Protein AF-A0A847ENX3-F1 (afdb_monomer)

Radius of gyration: 18.05 Å; Cα contacts (8 Å, |Δi|>4): 329; chains: 1; bounding box: 46×33×51 Å

Foldseek 3Di:
DPPDDAFKEFEKAWEQEPVVRDIDIAFQVQFDDADDKDFLVRGDDDDPPNARFLQGIDGDPVLCVVLVQDFDPPAPPSSLSVPQLSLLSGGIYHYYHDHPYYHYDDDPPDCQPLVNVLVRLVRLLVNLLSLLLSLDRPVPSDDPSSNVSSLQSSLVSLLSSLQSLLVNPDVVSVVSNVVSLVSSCVSPVVSSCCSCPVDVSSVQSDQDDPVSSVSSNVVVVVCCVVVVSD

Nearest PDB structures (foldseek):
  7rdr-assembly1_A  TM=5.405E-01  e=1.420E+00  unidentified
  6xr2-assembly2_D  TM=4.611E-01  e=4.565E+00  synthetic construct
  6xr2-assembly2_F  TM=3.485E-01  e=3.692E+00  synthetic construct
  6xns-assembly1_B  TM=3.586E-01  e=8.185E+00  synthetic construct

pLDDT: mean 87.95, std 11.42, range [45.28, 98.0]

Solvent-accessible surface area (backbone atoms only — not comparable to full-atom values): 12981 Å² total; per-residue (Å²): 132,75,96,69,83,62,37,31,38,35,36,15,25,27,41,35,32,65,77,80,72,46,78,47,77,49,68,54,77,77,25,41,63,68,83,44,80,47,42,58,93,63,50,50,67,65,58,94,89,50,70,86,42,56,66,22,54,46,68,35,66,65,42,45,59,76,58,63,72,77,76,69,78,101,44,62,71,49,54,56,48,68,48,55,55,37,51,80,64,49,66,35,33,32,30,44,95,44,78,76,33,80,46,78,42,73,59,90,87,42,73,76,37,62,71,51,41,39,75,39,45,68,36,48,51,52,46,49,51,54,49,59,67,51,61,67,66,60,91,88,62,84,45,69,53,50,51,52,50,52,51,52,54,50,33,52,52,51,23,50,48,38,44,38,23,57,71,56,66,45,74,65,24,53,46,54,44,48,52,50,54,51,49,41,38,73,76,35,54,66,55,39,50,46,40,58,72,71,34,68,66,28,33,50,46,58,39,68,64,76,67,27,46,54,50,27,53,51,52,49,57,49,49,33,68,74,67,65,54,118

Secondary structure (DSSP, 8-state):
--SS--SEEEEEEEEEETTTTEEEEE--TTTS-BSSEE-GGG--PPPTT----TTTEEE-HHHHHHTT--PPTT-TTHHHHHHHTTGGG---EEEEEEEEEEEEE--TTSTTSHHHHHHTHHHHHHHHHHHHHTTSPPTT---HHHHHHHHHHHHHHHHHHHHHHHHH-SHHHHHHHHHHHHHHHHH-HHHHHHHHHH-HHHHHHT--HHHHHHHHHHHHHHHHHHH---

Mean predicted aligned error: 5.52 Å

Sequence (230 aa):
ASGSPVDLVVANYVYEHTISGTQKVIKYRGMLPQNRVFTWNEVGFSGPGQNILMHAATYRTQVLRDCGLELPEHTFYVDNIFVYQPLPSVQTLFYLPVNLYRYFIGREDQSVNEKVQISRLDQQMRVTRIMVEAHKLPEGAGNRRLAGYMEQYLGLIVTASSMFALLEGTEKGLRMRREMWEHIDAVDPILKARLGLRLPLVLGANLPGAVGRKVSVALYRTAQKLYRFN

Structure (mmCIF, N/CA/C/O backbone):
data_AF-A0A847ENX3-F1
#
_entry.id   AF-A0A847ENX3-F1
#
loop_
_atom_site.group_PDB
_atom_site.id
_atom_site.type_symbol
_atom_site.label_atom_id
_atom_site.label_alt_id
_atom_site.label_comp_id
_atom_site.label_asym_id
_atom_site.label_entity_id
_atom_site.label_seq_id
_atom_site.pdbx_PDB_ins_code
_atom_site.Cartn_x
_atom_site.Cartn_y
_atom_site.Cartn_z
_atom_site.occupancy
_atom_site.B_iso_or_equiv
_atom_site.auth_seq_id
_atom_site.auth_comp_id
_atom_site.auth_asym_id
_atom_site.auth_atom_id
_atom_site.pdbx_PDB_model_num
ATOM 1 N N . ALA A 1 1 ? -15.173 -11.014 28.327 1.00 46.25 1 ALA A N 1
ATOM 2 C CA . ALA A 1 1 ? -14.926 -10.714 26.900 1.00 46.25 1 ALA A CA 1
ATOM 3 C C . ALA A 1 1 ? -15.985 -9.717 26.437 1.00 46.25 1 ALA A C 1
ATOM 5 O O . ALA A 1 1 ? -17.132 -9.887 26.830 1.00 46.25 1 ALA A O 1
ATOM 6 N N . SER A 1 2 ? -15.630 -8.657 25.701 1.00 49.53 2 SER A N 1
ATOM 7 C CA . SER A 1 2 ? -16.631 -7.722 25.164 1.00 49.53 2 SER A CA 1
ATOM 8 C C . SER A 1 2 ? -17.535 -8.453 24.163 1.00 49.53 2 SER A C 1
ATOM 10 O O . SER A 1 2 ? -17.047 -9.222 23.340 1.00 49.53 2 SER A O 1
ATOM 12 N N . GLY A 1 3 ? -18.850 -8.229 24.238 1.00 59.16 3 GLY A N 1
ATOM 13 C CA . GLY A 1 3 ? -19.867 -8.947 23.450 1.00 59.16 3 GLY A CA 1
ATOM 14 C C . GLY A 1 3 ? -19.852 -8.683 21.938 1.00 59.16 3 GLY A C 1
ATOM 15 O O . GLY A 1 3 ? -20.705 -9.191 21.220 1.00 59.16 3 GLY A O 1
ATOM 16 N N . SER A 1 4 ? -18.903 -7.896 21.428 1.00 73.06 4 SER A N 1
ATOM 17 C CA . SER A 1 4 ? -18.688 -7.678 19.995 1.00 73.06 4 SER A CA 1
ATOM 18 C C . SER A 1 4 ? -17.205 -7.370 19.750 1.00 73.06 4 SER A C 1
ATOM 20 O O . SER A 1 4 ? -16.735 -6.296 20.136 1.00 73.06 4 SER A O 1
ATOM 22 N N . PRO A 1 5 ? -16.426 -8.317 19.203 1.00 86.38 5 PRO A N 1
ATOM 23 C CA . PRO A 1 5 ? -15.036 -8.061 18.836 1.00 86.38 5 PRO A CA 1
ATOM 24 C C . PRO A 1 5 ? -14.941 -7.033 17.689 1.00 86.38 5 PRO A C 1
ATOM 26 O O . PRO A 1 5 ? -15.878 -6.896 16.908 1.00 86.38 5 PRO A O 1
ATOM 29 N N . VAL A 1 6 ? -13.819 -6.304 17.604 1.00 95.38 6 VAL A N 1
ATOM 30 C CA . VAL A 1 6 ? -13.536 -5.272 16.576 1.00 95.38 6 VAL A CA 1
ATOM 31 C C . VAL A 1 6 ? -12.844 -5.894 15.364 1.00 95.38 6 VAL A C 1
ATOM 33 O O . VAL A 1 6 ? -12.022 -6.796 15.536 1.00 95.38 6 VAL A O 1
ATOM 36 N N . ASP A 1 7 ? -13.204 -5.489 14.142 1.00 97.19 7 ASP A N 1
ATOM 37 C CA . ASP A 1 7 ? -12.726 -6.137 12.906 1.00 97.19 7 ASP A CA 1
ATOM 38 C C . ASP A 1 7 ? -11.275 -5.772 12.586 1.00 97.19 7 ASP A C 1
ATOM 40 O O . ASP A 1 7 ? -10.481 -6.646 12.233 1.00 97.19 7 ASP A O 1
ATOM 44 N N . LEU A 1 8 ? -10.922 -4.498 12.771 1.00 97.69 8 LEU A N 1
ATOM 45 C CA . LEU A 1 8 ? -9.572 -3.978 12.582 1.00 97.69 8 LEU A CA 1
ATOM 46 C C . LEU A 1 8 ? -9.161 -3.082 13.755 1.00 97.69 8 LEU A C 1
ATOM 48 O O . LEU A 1 8 ? -9.747 -2.025 13.998 1.00 97.69 8 LEU A O 1
ATOM 52 N N . VAL A 1 9 ? -8.096 -3.471 14.449 1.00 97.88 9 VAL A N 1
ATOM 53 C CA . VAL A 1 9 ? -7.392 -2.594 15.384 1.00 97.88 9 VAL A CA 1
ATOM 54 C C . VAL A 1 9 ? -6.237 -1.924 14.649 1.00 97.88 9 VAL A C 1
ATOM 56 O O . VAL A 1 9 ? -5.408 -2.595 14.036 1.00 97.88 9 VAL A O 1
ATOM 59 N N . VAL A 1 10 ? -6.180 -0.597 14.727 1.00 97.62 10 VAL A N 1
ATOM 60 C CA . VAL A 1 10 ? -5.065 0.207 14.227 1.00 97.62 10 VAL A CA 1
ATOM 61 C C . VAL A 1 10 ? -4.238 0.692 15.413 1.00 97.62 10 VAL A C 1
ATOM 63 O O . VAL A 1 10 ? -4.792 1.225 16.374 1.00 97.62 10 VAL A O 1
ATOM 66 N N . ALA A 1 11 ? -2.918 0.552 15.349 1.00 97.50 11 ALA A N 1
ATOM 67 C CA . ALA A 1 11 ? -1.987 1.108 16.329 1.00 97.50 11 ALA A CA 1
ATOM 68 C C . ALA A 1 11 ? -0.931 1.998 15.660 1.00 97.50 11 ALA A C 1
ATOM 70 O O . ALA A 1 11 ? -0.728 1.947 14.447 1.00 97.50 11 ALA A O 1
ATOM 71 N N . ASN A 1 12 ? -0.241 2.832 16.442 1.00 96.81 12 ASN A N 1
ATOM 72 C CA . ASN A 1 12 ? 0.945 3.508 15.921 1.00 96.81 12 ASN A CA 1
ATOM 73 C C . ASN A 1 12 ? 2.066 2.483 15.729 1.00 96.81 12 ASN A C 1
ATOM 75 O O . ASN A 1 12 ? 2.202 1.527 16.497 1.00 96.81 12 ASN A O 1
ATOM 79 N N . TYR A 1 13 ? 2.953 2.771 14.789 1.00 95.56 13 TYR A N 1
ATOM 80 C CA . TYR A 1 13 ? 4.223 2.072 14.659 1.00 95.56 13 TYR A CA 1
ATOM 81 C C . TYR A 1 13 ? 5.352 3.079 14.483 1.00 95.56 13 TYR A C 1
ATOM 83 O O . TYR A 1 13 ? 5.124 4.267 14.227 1.00 95.56 13 TYR A O 1
ATOM 91 N N . VAL A 1 14 ? 6.582 2.613 14.671 1.00 94.81 14 VAL A N 1
ATOM 92 C CA . VAL A 1 14 ? 7.763 3.472 14.619 1.00 94.81 14 VAL A CA 1
ATOM 93 C C . VAL A 1 14 ? 8.767 2.913 13.641 1.00 94.81 14 VAL A C 1
ATOM 95 O O . VAL A 1 14 ? 9.187 1.768 13.775 1.00 94.81 14 VAL A O 1
ATOM 98 N N . TYR A 1 15 ? 9.143 3.744 12.676 1.00 91.94 15 TYR A N 1
ATOM 99 C CA . TYR A 1 15 ? 10.298 3.509 11.831 1.00 91.94 15 TYR A CA 1
ATOM 100 C C . TYR A 1 15 ? 11.567 3.724 12.646 1.00 91.94 15 TYR A C 1
ATOM 102 O O . TYR A 1 15 ? 11.785 4.811 13.186 1.00 91.94 15 TYR A O 1
ATOM 110 N N . GLU A 1 16 ? 12.389 2.688 12.704 1.00 92.44 16 GLU A N 1
ATOM 111 C CA . GLU A 1 16 ? 13.721 2.683 13.295 1.00 92.44 16 GLU A CA 1
ATOM 112 C C . GLU A 1 16 ? 14.732 2.729 12.147 1.00 92.44 16 GLU A C 1
ATOM 114 O O . GLU A 1 16 ? 14.963 1.718 11.481 1.00 92.44 16 GLU A O 1
ATOM 119 N N . HIS A 1 17 ? 15.300 3.903 11.866 1.00 87.88 17 HIS A N 1
ATOM 120 C CA . HIS A 1 17 ? 16.294 4.056 10.805 1.00 87.88 17 HIS A CA 1
ATOM 121 C C . HIS A 1 17 ? 17.667 3.640 11.332 1.00 87.88 17 HIS A C 1
ATOM 123 O O . HIS A 1 17 ? 18.327 4.407 12.033 1.00 87.88 17 HIS A O 1
ATOM 129 N N . THR A 1 18 ? 18.113 2.431 10.994 1.00 84.56 18 THR A N 1
ATOM 130 C CA . THR A 1 18 ? 19.310 1.831 11.604 1.00 84.56 18 THR A CA 1
ATOM 131 C C . THR A 1 18 ? 20.603 2.542 11.218 1.00 84.56 18 THR A C 1
ATOM 133 O O . THR A 1 18 ? 21.509 2.620 12.037 1.00 84.56 18 THR A O 1
ATOM 136 N N . ILE A 1 19 ? 20.684 3.092 10.001 1.00 81.38 19 ILE A N 1
ATOM 137 C CA . ILE A 1 19 ? 21.885 3.788 9.504 1.00 81.38 19 ILE A CA 1
ATOM 138 C C . ILE A 1 19 ? 22.049 5.159 10.172 1.00 81.38 19 ILE A C 1
ATOM 140 O O . ILE A 1 19 ? 23.147 5.527 10.573 1.00 81.38 19 ILE A O 1
ATOM 144 N N . SER A 1 20 ? 20.965 5.931 10.284 1.00 83.06 20 SER A N 1
ATOM 145 C CA . SER A 1 20 ? 21.002 7.286 10.850 1.00 83.06 20 SER A CA 1
ATOM 146 C C . SER A 1 20 ? 20.753 7.334 12.359 1.00 83.06 20 SER A C 1
ATOM 148 O O . SER A 1 20 ? 20.920 8.393 12.957 1.00 83.06 20 SER A O 1
ATOM 150 N N . GLY A 1 21 ? 20.300 6.235 12.973 1.00 86.06 21 GLY A N 1
ATOM 151 C CA . GLY A 1 21 ? 19.903 6.176 14.384 1.00 86.06 21 GLY A CA 1
ATOM 152 C C . GLY A 1 21 ? 18.630 6.968 14.714 1.00 86.06 21 GLY A C 1
ATOM 153 O O . GLY A 1 21 ? 18.334 7.208 15.882 1.00 86.06 21 GLY A O 1
ATOM 154 N N . THR A 1 22 ? 17.876 7.417 13.706 1.00 89.88 22 THR A N 1
ATOM 155 C CA . THR A 1 22 ? 16.695 8.273 13.893 1.00 89.88 22 THR A CA 1
ATOM 156 C C . THR A 1 22 ? 15.403 7.468 13.980 1.00 89.88 22 THR A C 1
ATOM 158 O O . THR A 1 22 ? 15.254 6.442 13.318 1.00 89.88 22 THR A O 1
ATOM 161 N N . GLN A 1 23 ? 14.416 7.992 14.709 1.00 93.50 23 GLN A N 1
ATOM 162 C CA . GLN A 1 23 ? 13.086 7.392 14.825 1.00 93.50 23 GLN A CA 1
ATOM 163 C C . GLN A 1 23 ? 12.005 8.275 14.212 1.00 93.50 23 GLN A C 1
ATOM 165 O O . GLN A 1 23 ? 12.000 9.492 14.406 1.00 93.50 23 GLN A O 1
ATOM 170 N N . LYS A 1 24 ? 11.032 7.655 13.538 1.00 91.94 24 LYS A N 1
ATOM 171 C CA . LYS A 1 24 ? 9.826 8.341 13.058 1.00 91.94 24 LYS A CA 1
ATOM 172 C C . LYS A 1 24 ? 8.571 7.584 13.472 1.00 91.94 24 LYS A C 1
ATOM 174 O O . LYS A 1 24 ? 8.320 6.471 13.021 1.00 91.94 24 LYS A O 1
ATOM 179 N N . VAL A 1 25 ? 7.757 8.214 14.318 1.00 94.00 25 VAL A N 1
ATOM 180 C CA . VAL A 1 25 ? 6.476 7.656 14.775 1.00 94.00 25 VAL A CA 1
ATOM 181 C C . VAL A 1 25 ? 5.381 7.970 13.763 1.00 94.00 25 VAL A C 1
ATOM 183 O O . VAL A 1 25 ? 5.114 9.141 13.486 1.00 94.00 25 VAL A O 1
ATOM 186 N N . ILE A 1 26 ? 4.703 6.938 13.269 1.00 93.75 26 ILE A N 1
ATOM 187 C CA . ILE A 1 26 ? 3.526 7.080 12.414 1.00 93.75 26 ILE A CA 1
ATOM 188 C C . ILE A 1 26 ? 2.279 7.005 13.286 1.00 93.75 26 ILE A C 1
ATOM 190 O O . ILE A 1 26 ? 2.052 6.032 14.003 1.00 93.75 26 ILE A O 1
ATOM 194 N N . LYS A 1 27 ? 1.497 8.086 13.259 1.00 94.25 27 LYS A N 1
ATOM 195 C CA . LYS A 1 27 ? 0.295 8.277 14.077 1.00 94.25 27 LYS A CA 1
ATOM 196 C C . LYS A 1 27 ? -0.900 8.514 13.167 1.00 94.25 27 LYS A C 1
ATOM 198 O O . LYS A 1 27 ? -0.754 9.168 12.138 1.00 94.25 27 LYS A O 1
ATOM 203 N N . TYR A 1 28 ? -2.082 8.097 13.611 1.00 94.50 28 TYR A N 1
ATOM 204 C CA . TYR A 1 28 ? -3.327 8.189 12.840 1.00 94.50 28 TYR A CA 1
ATOM 205 C C . TYR A 1 28 ? -4.372 9.126 13.460 1.00 94.50 28 TYR A C 1
ATOM 207 O O . TYR A 1 28 ? -5.508 9.168 13.006 1.00 94.50 28 TYR A O 1
ATOM 215 N N . ARG A 1 29 ? -3.997 9.926 14.470 1.00 91.44 29 ARG A N 1
ATOM 216 C CA . ARG A 1 29 ? -4.913 10.804 15.232 1.00 91.44 29 ARG A CA 1
ATOM 217 C C . ARG A 1 29 ? -5.711 11.808 14.391 1.00 91.44 29 ARG A C 1
ATOM 219 O O . ARG A 1 29 ? -6.782 12.209 14.821 1.00 91.44 29 ARG A O 1
ATOM 226 N N . GLY A 1 30 ? -5.187 12.231 13.238 1.00 87.50 30 GLY A N 1
ATOM 227 C CA . GLY A 1 30 ? -5.896 13.130 12.315 1.00 87.50 30 GLY A CA 1
ATOM 228 C C . GLY A 1 30 ? -6.920 12.422 11.421 1.00 87.50 30 GLY A C 1
ATOM 229 O O . GLY A 1 30 ? -7.832 13.062 10.914 1.00 87.50 30 GLY A O 1
ATOM 230 N N . MET A 1 31 ? -6.781 11.104 11.255 1.00 92.00 31 MET A N 1
ATOM 231 C CA . MET A 1 31 ? -7.607 10.282 10.370 1.00 92.00 31 MET A CA 1
ATOM 232 C C . MET A 1 31 ? -8.621 9.429 11.146 1.00 92.00 31 MET A C 1
ATOM 234 O O . MET A 1 31 ? -9.719 9.198 10.650 1.00 92.00 31 MET A O 1
ATOM 238 N N . LEU A 1 32 ? -8.276 8.949 12.346 1.00 95.19 32 LEU A N 1
ATOM 239 C CA . LEU A 1 32 ? -9.044 7.935 13.076 1.00 95.19 32 LEU A CA 1
ATOM 240 C C . LEU A 1 32 ? -9.510 8.434 14.458 1.00 95.19 32 LEU A C 1
ATOM 242 O O . LEU A 1 32 ? -8.679 8.923 15.236 1.00 95.19 32 LEU A O 1
ATOM 246 N N . PRO A 1 33 ? -10.801 8.256 14.815 1.00 96.19 33 PRO A N 1
ATOM 247 C CA . PRO A 1 33 ? -11.285 8.431 16.185 1.00 96.19 33 PRO A CA 1
ATOM 248 C C . PRO A 1 33 ? -10.515 7.559 17.186 1.00 96.19 33 PRO A C 1
ATOM 250 O O . PRO A 1 33 ? -10.217 6.403 16.910 1.00 96.19 33 PRO A O 1
ATOM 253 N N . GLN A 1 34 ? -10.188 8.100 18.359 1.00 95.75 34 GLN A N 1
ATOM 254 C CA . GLN A 1 34 ? -9.312 7.443 19.340 1.00 95.75 34 GLN A CA 1
ATOM 255 C C . GLN A 1 34 ? -10.102 6.742 20.450 1.00 95.75 34 GLN A C 1
ATOM 257 O O . GLN A 1 34 ? -11.111 7.269 20.912 1.00 95.75 34 GLN A O 1
ATOM 262 N N . ASN A 1 35 ? -9.579 5.609 20.935 1.00 94.19 35 ASN A N 1
ATOM 263 C CA . ASN A 1 35 ? -10.034 4.917 22.153 1.00 94.19 35 ASN A CA 1
ATOM 264 C C . ASN A 1 35 ? -11.528 4.541 22.173 1.00 94.19 35 ASN A C 1
ATOM 266 O O . ASN A 1 35 ? -12.134 4.439 23.238 1.00 94.19 35 ASN A O 1
ATOM 270 N N . ARG A 1 36 ? -12.125 4.328 21.000 1.00 95.62 36 ARG A N 1
ATOM 271 C CA . ARG A 1 36 ? -13.491 3.824 20.850 1.00 95.62 36 ARG A CA 1
ATOM 272 C C . ARG A 1 36 ? -13.639 3.060 19.546 1.00 95.62 36 ARG A C 1
ATOM 274 O O . ARG A 1 36 ? -12.826 3.217 18.637 1.00 95.62 36 ARG A O 1
ATOM 281 N N . VAL A 1 37 ? -14.702 2.271 19.461 1.00 97.12 37 VAL A N 1
ATOM 282 C CA . VAL A 1 37 ? -15.124 1.649 18.206 1.00 97.12 37 VAL A CA 1
ATOM 283 C C . VAL A 1 37 ? -15.742 2.719 17.298 1.00 97.12 37 VAL A C 1
ATOM 285 O O . VAL A 1 37 ? -16.440 3.622 17.772 1.00 97.12 37 VAL A O 1
ATOM 288 N N . PHE A 1 38 ? -15.451 2.640 16.004 1.00 96.00 38 PHE A N 1
ATOM 289 C CA . PHE A 1 38 ? -16.003 3.503 14.961 1.00 96.00 38 PHE A CA 1
ATOM 290 C C . PHE A 1 38 ? -16.129 2.734 13.641 1.00 96.00 38 PHE A C 1
ATOM 292 O O . PHE A 1 38 ? -15.668 1.598 13.522 1.00 96.00 38 PHE A O 1
ATOM 299 N N . THR A 1 39 ? -16.750 3.355 12.642 1.00 95.19 39 THR A N 1
ATOM 300 C CA . THR A 1 39 ? -16.883 2.785 11.289 1.00 95.19 39 THR A CA 1
ATOM 301 C C . THR A 1 39 ? -16.173 3.652 10.249 1.00 95.19 39 THR A C 1
ATOM 303 O O . THR A 1 39 ? -15.786 4.792 10.519 1.00 95.19 39 THR A O 1
ATOM 306 N N . TRP A 1 40 ? -16.059 3.162 9.014 1.00 93.38 40 TRP A N 1
ATOM 307 C CA . TRP A 1 40 ? -15.513 3.935 7.891 1.00 93.38 40 TRP A CA 1
ATOM 308 C C . TRP A 1 40 ? -16.193 5.298 7.671 1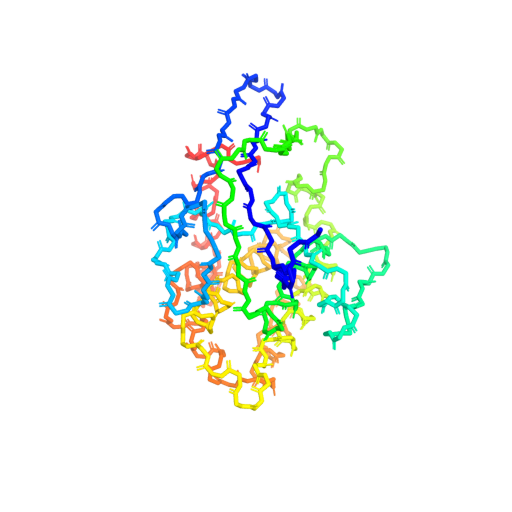.00 93.38 40 TRP A C 1
ATOM 310 O O . TRP A 1 40 ? -15.551 6.220 7.174 1.00 93.38 40 TRP A O 1
ATOM 320 N N . ASN A 1 41 ? -17.450 5.476 8.104 1.00 93.19 41 ASN A N 1
ATOM 321 C CA . ASN A 1 41 ? -18.172 6.756 8.035 1.00 93.19 41 ASN A CA 1
ATOM 322 C C . ASN A 1 41 ? -17.544 7.874 8.873 1.00 93.19 41 ASN A C 1
ATOM 324 O O . ASN A 1 41 ? -17.858 9.042 8.660 1.00 93.19 41 ASN A O 1
ATOM 328 N N . GLU A 1 42 ? -16.673 7.530 9.815 1.00 94.44 42 GLU A N 1
ATOM 329 C CA . GLU A 1 42 ? -16.037 8.471 10.736 1.00 94.44 42 GLU A CA 1
ATOM 330 C C . GLU A 1 42 ? -14.558 8.699 10.400 1.00 94.44 42 GLU A C 1
ATOM 332 O O . GLU A 1 42 ? -13.927 9.576 10.985 1.00 94.44 42 GLU A O 1
ATOM 337 N N . VAL A 1 43 ? -14.014 7.967 9.421 1.00 91.94 43 VAL A N 1
ATOM 338 C CA . VAL A 1 43 ? -12.618 8.094 8.978 1.00 91.94 43 VAL A CA 1
ATOM 339 C C . VAL A 1 43 ? -12.418 9.427 8.260 1.00 91.94 43 VAL A C 1
ATOM 341 O O . VAL A 1 43 ? -13.093 9.719 7.275 1.00 91.94 43 VAL A O 1
ATOM 344 N N . GLY A 1 44 ? -11.533 10.266 8.785 1.00 87.50 44 GLY A N 1
ATOM 345 C CA . GLY A 1 44 ? -11.186 11.564 8.216 1.00 87.50 44 GLY A CA 1
ATOM 346 C C . GLY A 1 44 ? -10.228 11.463 7.029 1.00 87.50 44 GLY A C 1
ATOM 347 O O . GLY A 1 44 ? -9.948 10.389 6.503 1.00 87.50 44 GLY A O 1
ATOM 348 N N . PHE A 1 45 ? -9.693 12.609 6.618 1.00 77.50 45 PHE A N 1
ATOM 349 C CA . PHE A 1 45 ? -8.674 12.662 5.575 1.00 77.50 45 PHE A CA 1
ATOM 350 C C . PHE A 1 45 ? -7.316 12.195 6.113 1.00 77.50 45 PHE A C 1
ATOM 352 O O . PHE A 1 45 ? -6.864 12.645 7.166 1.00 77.50 45 PHE A O 1
ATOM 359 N N . SER A 1 46 ? -6.643 11.320 5.368 1.00 70.88 46 SER A N 1
ATOM 360 C CA . SER A 1 46 ? -5.257 10.940 5.630 1.00 70.88 46 SER A CA 1
ATOM 361 C C . SER A 1 46 ? -4.305 12.040 5.162 1.00 70.88 46 SER A C 1
ATOM 363 O O . SER A 1 46 ? -4.338 12.442 3.996 1.00 70.88 46 SER A O 1
ATOM 365 N N . GLY A 1 47 ? -3.410 12.495 6.039 1.00 66.81 47 GLY A N 1
ATOM 366 C CA . GLY A 1 47 ? -2.251 13.276 5.619 1.00 66.81 47 GLY A CA 1
ATOM 367 C C . GLY A 1 47 ? -1.252 12.423 4.818 1.00 66.81 47 GLY A C 1
ATOM 368 O O . GLY A 1 47 ? -1.305 11.187 4.864 1.00 66.81 47 GLY A O 1
ATOM 369 N N . PRO A 1 48 ? -0.300 13.051 4.104 1.00 64.56 48 PRO A N 1
ATOM 370 C CA . PRO A 1 48 ? 0.751 12.331 3.392 1.00 64.56 48 PRO A CA 1
ATOM 371 C C . PRO A 1 48 ? 1.489 11.338 4.305 1.00 64.56 48 PRO A C 1
ATOM 373 O O . PRO A 1 48 ? 1.993 11.706 5.367 1.00 64.56 48 PRO A O 1
ATOM 376 N N . GLY A 1 49 ? 1.556 10.070 3.891 1.00 67.69 49 GLY A N 1
ATOM 377 C CA . GLY A 1 49 ? 2.244 9.008 4.635 1.00 67.69 49 GLY A CA 1
ATOM 378 C C . GLY A 1 49 ? 1.458 8.388 5.800 1.00 67.69 49 GLY A C 1
ATOM 379 O O . GLY A 1 49 ? 2.036 7.607 6.551 1.00 67.69 49 GLY A O 1
ATOM 380 N N . GLN A 1 50 ? 0.164 8.694 5.959 1.00 75.88 50 GLN A N 1
ATOM 381 C CA . GLN A 1 50 ? -0.709 8.097 6.984 1.00 75.88 50 GLN A CA 1
ATOM 382 C C . GLN A 1 50 ? -1.572 6.945 6.445 1.00 75.88 50 GLN A C 1
ATOM 384 O O . GLN A 1 50 ? -2.743 6.823 6.798 1.00 75.88 50 GLN A O 1
ATOM 389 N N . ASN A 1 51 ? -0.999 6.075 5.613 1.00 84.50 51 ASN A N 1
ATOM 390 C CA . ASN A 1 51 ? -1.678 4.844 5.208 1.00 84.50 51 ASN A CA 1
ATOM 391 C C . ASN A 1 51 ? -1.593 3.815 6.338 1.00 84.50 51 ASN A C 1
ATOM 393 O O . ASN A 1 51 ? -0.558 3.682 6.999 1.00 84.50 51 ASN A O 1
ATOM 397 N N . ILE A 1 52 ? -2.681 3.091 6.576 1.00 91.38 52 ILE A N 1
ATOM 398 C CA . ILE A 1 52 ? -2.672 1.868 7.376 1.00 91.38 52 ILE A CA 1
ATOM 399 C C . ILE A 1 52 ? -1.785 0.879 6.618 1.00 91.38 52 ILE A C 1
ATOM 401 O O . ILE A 1 52 ? -2.102 0.522 5.489 1.00 91.38 52 ILE A O 1
ATOM 405 N N . LEU A 1 53 ? -0.654 0.506 7.215 1.00 92.94 53 LEU A N 1
ATOM 406 C CA . LEU A 1 53 ? 0.255 -0.530 6.716 1.00 92.94 53 LEU A CA 1
ATOM 407 C C . LEU A 1 53 ? 0.182 -1.749 7.637 1.00 92.94 53 LEU A C 1
ATOM 409 O O . LEU A 1 53 ? -0.394 -1.665 8.725 1.00 92.94 53 LEU A O 1
ATOM 413 N N . MET A 1 54 ? 0.829 -2.855 7.257 1.00 94.56 54 MET A N 1
ATOM 414 C CA . MET A 1 54 ? 0.795 -4.088 8.054 1.00 94.56 54 MET A CA 1
ATOM 415 C C . MET A 1 54 ? 1.266 -3.856 9.498 1.00 94.56 54 MET A C 1
ATOM 417 O O . MET A 1 54 ? 0.732 -4.437 10.430 1.00 94.56 54 MET A O 1
ATOM 421 N N . HIS A 1 55 ? 2.223 -2.943 9.693 1.00 94.00 55 HIS A N 1
ATOM 422 C CA . HIS A 1 55 ? 2.786 -2.605 11.003 1.00 94.00 55 HIS A CA 1
ATOM 423 C C . HIS A 1 55 ? 1.786 -1.910 11.935 1.00 94.00 55 HIS A C 1
ATOM 425 O O . HIS A 1 55 ? 2.003 -1.858 13.143 1.00 94.00 55 HIS A O 1
ATOM 431 N N . ALA A 1 56 ? 0.720 -1.341 11.371 1.00 96.06 56 ALA A N 1
ATOM 432 C CA . ALA A 1 56 ? -0.343 -0.676 12.105 1.00 96.06 56 ALA A CA 1
ATOM 433 C C . ALA A 1 56 ? -1.591 -1.552 12.253 1.00 96.06 56 ALA A C 1
ATOM 435 O O . ALA A 1 56 ? -2.395 -1.279 13.137 1.00 96.06 56 ALA A O 1
ATOM 436 N N . ALA A 1 57 ? -1.780 -2.553 11.388 1.00 97.25 57 ALA A N 1
ATOM 437 C CA . ALA A 1 57 ? -3.032 -3.283 11.239 1.00 97.25 57 ALA A CA 1
ATOM 438 C C . ALA A 1 57 ? -3.027 -4.609 12.007 1.00 97.25 57 ALA A C 1
ATOM 440 O O . ALA A 1 57 ? -2.179 -5.470 11.794 1.00 97.25 57 ALA A O 1
ATOM 441 N N . THR A 1 58 ? -4.024 -4.804 12.864 1.00 97.62 58 THR A N 1
ATOM 442 C CA . THR A 1 58 ? -4.320 -6.094 13.496 1.00 97.62 58 THR A CA 1
ATOM 443 C C . THR A 1 58 ? -5.764 -6.470 13.199 1.00 97.62 58 THR A C 1
ATOM 445 O O . THR A 1 58 ? -6.695 -5.848 13.709 1.00 97.62 58 THR A O 1
ATOM 448 N N . TYR A 1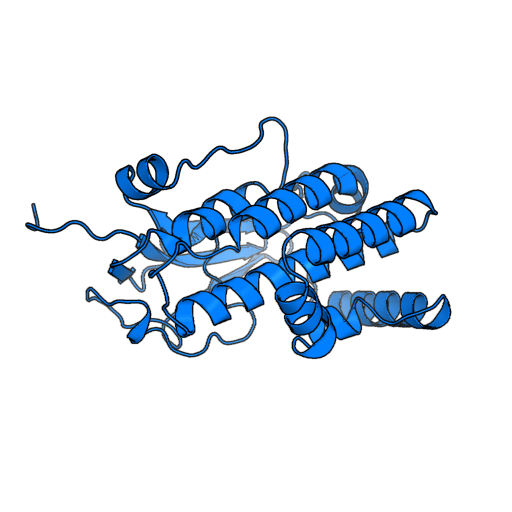 59 ? -5.947 -7.486 12.361 1.00 98.00 59 TYR A N 1
ATOM 449 C CA . TYR A 1 59 ? -7.265 -7.974 11.966 1.00 98.00 59 TYR A CA 1
ATOM 450 C C . TYR A 1 59 ? -7.791 -9.034 12.928 1.00 98.00 59 TYR A C 1
ATOM 452 O O . TYR A 1 59 ? -7.046 -9.903 13.390 1.00 98.00 59 TYR A O 1
ATOM 460 N N . ARG A 1 60 ? -9.107 -9.034 13.153 1.00 97.31 60 ARG A N 1
ATOM 461 C CA . ARG A 1 60 ? -9.790 -10.221 13.668 1.00 97.31 60 ARG A CA 1
ATOM 462 C C . ARG A 1 60 ? -9.638 -11.342 12.638 1.00 97.31 60 ARG A C 1
ATOM 464 O O . ARG A 1 60 ? -9.998 -11.172 11.479 1.00 97.31 60 ARG A O 1
ATOM 471 N N . THR A 1 61 ? -9.196 -12.519 13.075 1.00 96.56 61 THR A N 1
ATOM 472 C CA . THR A 1 61 ? -8.973 -13.683 12.199 1.00 96.56 61 THR A CA 1
ATOM 473 C C . THR A 1 61 ? -10.171 -14.024 11.313 1.00 96.56 61 THR A C 1
ATOM 475 O O . THR A 1 61 ? -9.979 -14.381 10.157 1.00 96.56 61 THR A O 1
ATOM 478 N N . GLN A 1 62 ? -11.399 -13.895 11.828 1.00 95.62 62 GLN A N 1
ATOM 479 C CA . GLN A 1 62 ? -12.600 -14.214 11.054 1.00 95.62 62 GLN A CA 1
ATOM 480 C C . GLN A 1 62 ? -12.757 -13.316 9.818 1.00 95.62 62 GLN A C 1
ATOM 482 O O . GLN A 1 62 ? -13.108 -13.823 8.765 1.00 95.62 62 GLN A O 1
ATOM 487 N N . VAL A 1 63 ? -12.373 -12.036 9.900 1.00 95.69 63 VAL A N 1
ATOM 488 C CA . VAL A 1 63 ? -12.402 -11.103 8.757 1.00 95.69 63 VAL A CA 1
ATOM 489 C C . VAL A 1 63 ? -11.507 -11.606 7.625 1.00 95.69 63 VAL A C 1
ATOM 491 O O . VAL A 1 63 ? -11.899 -11.558 6.467 1.00 95.69 63 VAL A O 1
ATOM 494 N N . LEU A 1 64 ? -10.322 -12.126 7.966 1.00 96.56 64 LEU A N 1
ATOM 495 C CA . LEU A 1 64 ? -9.368 -12.656 6.987 1.00 96.56 64 LEU A CA 1
ATOM 496 C C . LEU A 1 64 ? -9.865 -13.948 6.326 1.00 96.56 64 LEU A C 1
ATOM 498 O O . LEU A 1 64 ? -9.589 -14.186 5.154 1.00 96.56 64 LEU A O 1
ATOM 502 N N . ARG A 1 65 ? -10.585 -14.786 7.082 1.00 95.75 65 ARG A N 1
ATOM 503 C CA . ARG A 1 65 ? -11.186 -16.025 6.567 1.00 95.75 6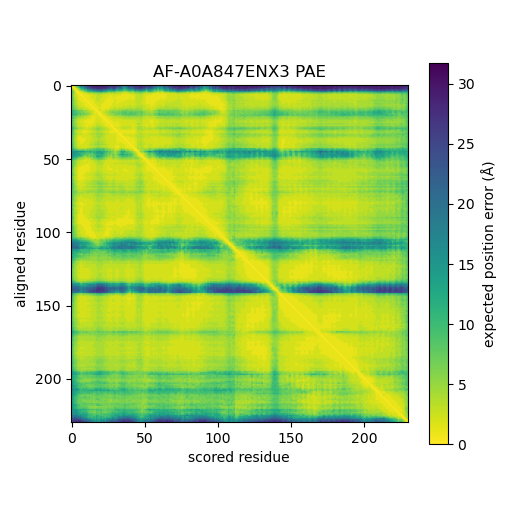5 ARG A CA 1
ATOM 504 C C . ARG A 1 65 ? -12.371 -15.727 5.656 1.00 95.75 65 ARG A C 1
ATOM 506 O O . ARG A 1 65 ? -12.441 -16.276 4.564 1.00 95.75 65 ARG A O 1
ATOM 513 N N . ASP A 1 66 ? -13.261 -14.841 6.091 1.00 92.19 66 ASP A N 1
ATOM 514 C CA . ASP A 1 66 ? -14.489 -14.504 5.368 1.00 92.19 66 ASP A CA 1
ATOM 515 C C . ASP A 1 66 ? -14.197 -13.784 4.048 1.00 92.19 66 ASP A C 1
ATOM 517 O O . ASP A 1 66 ? -14.895 -14.006 3.062 1.00 92.19 66 ASP A O 1
ATOM 521 N N . CYS A 1 67 ? -13.142 -12.959 3.997 1.00 91.75 67 CYS A N 1
ATOM 522 C CA . CYS A 1 67 ? -12.734 -12.284 2.764 1.00 91.75 67 CYS A CA 1
ATOM 523 C C . CYS A 1 67 ? -11.893 -13.158 1.816 1.00 91.75 67 CYS A C 1
ATOM 525 O O . CYS A 1 67 ? -11.476 -12.672 0.761 1.00 91.75 67 CYS A O 1
ATOM 527 N N . GLY A 1 68 ? -11.616 -14.416 2.190 1.00 93.75 68 GLY A N 1
ATOM 528 C CA . GLY A 1 68 ? -10.827 -15.347 1.384 1.00 93.75 68 GLY A CA 1
ATOM 529 C C . GLY A 1 68 ? -9.401 -14.860 1.127 1.00 93.75 68 GLY A C 1
ATOM 530 O O . GLY A 1 68 ? -8.923 -14.935 -0.004 1.00 93.75 68 GLY A O 1
ATOM 531 N N . LEU A 1 69 ? -8.734 -14.288 2.138 1.00 95.81 69 LEU A N 1
ATOM 532 C CA . LEU A 1 69 ? -7.364 -13.805 1.972 1.00 95.81 69 LEU A CA 1
ATOM 533 C C . LEU A 1 69 ? -6.414 -14.969 1.661 1.00 95.81 69 LEU A C 1
ATOM 535 O O . LEU A 1 69 ? -6.149 -15.809 2.521 1.00 95.81 69 LEU A O 1
ATOM 539 N N . GLU A 1 70 ? -5.816 -14.936 0.474 1.00 94.50 70 GLU A N 1
ATOM 540 C CA . GLU A 1 70 ? -4.752 -15.844 0.057 1.00 94.50 70 GLU A CA 1
ATOM 541 C C . GLU A 1 70 ? -3.521 -15.035 -0.351 1.00 94.50 70 GLU A C 1
ATOM 543 O O . GLU A 1 70 ? -3.572 -14.177 -1.235 1.00 94.50 70 GLU A O 1
ATOM 548 N N . LEU A 1 71 ? -2.395 -15.288 0.318 1.00 96.56 71 LEU A N 1
ATOM 549 C CA . LEU A 1 71 ? -1.141 -14.608 0.016 1.00 96.56 71 LEU A CA 1
ATOM 550 C C . LEU A 1 71 ? -0.300 -15.477 -0.921 1.00 96.56 71 LEU A C 1
ATOM 552 O O . LEU A 1 71 ? -0.057 -16.643 -0.607 1.00 96.56 71 LEU A O 1
ATOM 556 N N . PRO A 1 72 ? 0.190 -14.932 -2.047 1.00 96.31 72 PRO A N 1
ATOM 557 C CA . PRO A 1 72 ? 1.043 -15.696 -2.936 1.00 96.31 72 PRO A CA 1
ATOM 558 C C . PRO A 1 72 ? 2.373 -16.021 -2.251 1.00 96.31 72 PRO A C 1
ATOM 560 O O . PRO A 1 72 ? 3.084 -15.135 -1.773 1.00 96.31 72 PRO A O 1
ATOM 563 N N . GLU A 1 73 ? 2.742 -17.298 -2.254 1.00 94.62 73 GLU A N 1
ATOM 564 C CA . GLU A 1 73 ? 4.027 -17.748 -1.724 1.00 94.62 73 GLU A CA 1
ATOM 565 C C . GLU A 1 73 ? 5.204 -17.204 -2.549 1.00 94.62 73 GLU A C 1
ATOM 567 O O . GLU A 1 73 ? 5.059 -16.810 -3.715 1.00 94.62 73 GLU A O 1
ATOM 572 N N . HIS A 1 74 ? 6.385 -17.159 -1.922 1.00 92.69 74 HIS A N 1
ATOM 573 C CA . HIS A 1 74 ? 7.648 -16.719 -2.535 1.00 92.69 74 HIS A CA 1
ATOM 574 C C . HIS A 1 74 ? 7.576 -15.353 -3.246 1.00 92.69 74 HIS A C 1
ATOM 576 O O . HIS A 1 74 ? 8.322 -15.082 -4.189 1.00 92.69 74 HIS A O 1
ATOM 582 N N . THR A 1 75 ? 6.675 -14.485 -2.783 1.00 93.00 75 THR A N 1
ATOM 583 C CA . THR A 1 75 ? 6.377 -13.185 -3.383 1.00 93.00 75 THR A CA 1
ATOM 584 C C . THR A 1 75 ? 6.603 -12.090 -2.342 1.00 93.00 75 THR A C 1
ATOM 586 O O . THR A 1 75 ? 6.100 -12.160 -1.223 1.00 93.00 75 THR A O 1
ATOM 589 N N . PHE A 1 76 ? 7.392 -11.079 -2.692 1.00 89.56 76 PHE A N 1
ATOM 590 C CA . PHE A 1 76 ? 7.587 -9.885 -1.877 1.00 89.56 76 PHE A CA 1
ATOM 591 C C . PHE A 1 76 ? 6.376 -8.952 -2.000 1.00 89.56 76 PHE A C 1
ATOM 593 O O . PHE A 1 76 ? 5.588 -9.061 -2.934 1.00 89.56 76 PHE A O 1
ATOM 600 N N . TYR A 1 77 ? 6.242 -8.017 -1.057 1.00 91.69 77 TYR A N 1
ATOM 601 C CA . TYR A 1 77 ? 5.186 -6.991 -1.034 1.00 91.69 77 TYR A CA 1
ATOM 602 C C . TYR A 1 77 ? 3.763 -7.507 -0.749 1.00 91.69 77 TYR A C 1
ATOM 604 O O . TYR A 1 77 ? 2.791 -6.757 -0.871 1.00 91.69 77 TYR A O 1
ATOM 612 N N . VAL A 1 78 ? 3.629 -8.775 -0.339 1.00 95.62 78 VAL A N 1
ATOM 613 C CA . VAL A 1 78 ? 2.348 -9.405 0.043 1.00 95.62 78 VAL A CA 1
ATOM 614 C C . VAL A 1 78 ? 1.703 -8.776 1.277 1.00 95.62 78 VAL A C 1
ATOM 616 O O . VAL A 1 78 ? 0.509 -8.947 1.505 1.00 95.62 78 VAL A O 1
ATOM 619 N N . ASP A 1 79 ? 2.459 -7.986 2.037 1.00 94.94 79 ASP A N 1
ATOM 620 C CA . ASP A 1 79 ? 1.941 -7.137 3.104 1.00 94.94 79 ASP A CA 1
ATOM 621 C C . ASP A 1 79 ? 0.894 -6.137 2.597 1.00 94.94 79 ASP A C 1
ATOM 623 O O . ASP A 1 79 ? -0.084 -5.871 3.295 1.00 94.94 79 ASP A O 1
ATOM 627 N N . ASN A 1 80 ? 1.031 -5.647 1.361 1.00 96.00 80 ASN A N 1
ATOM 628 C CA . ASN A 1 80 ? 0.017 -4.783 0.760 1.00 96.00 80 ASN A CA 1
ATOM 629 C C . ASN A 1 80 ? -1.290 -5.534 0.497 1.00 96.00 80 ASN A C 1
ATOM 631 O O . ASN A 1 80 ? -2.354 -4.975 0.739 1.00 96.00 80 ASN A O 1
ATOM 635 N N . ILE A 1 81 ? -1.231 -6.803 0.074 1.00 96.81 81 ILE A N 1
ATOM 636 C CA . ILE A 1 81 ? -2.429 -7.642 -0.107 1.00 96.81 81 ILE A CA 1
ATOM 637 C C . ILE A 1 81 ? -3.086 -7.892 1.251 1.00 96.81 81 ILE A C 1
ATOM 639 O O . ILE A 1 81 ? -4.284 -7.653 1.401 1.00 96.81 81 ILE A O 1
ATOM 643 N N . PHE A 1 82 ? -2.286 -8.286 2.251 1.00 97.31 82 PHE A N 1
ATOM 644 C CA . PHE A 1 82 ? -2.745 -8.522 3.623 1.00 97.31 82 PHE A CA 1
ATOM 645 C C . PHE A 1 82 ? -3.504 -7.324 4.196 1.00 97.31 82 PHE A C 1
ATOM 647 O O . PHE A 1 82 ? -4.513 -7.496 4.875 1.00 97.31 82 PHE A O 1
ATOM 654 N N . VAL A 1 83 ? -3.036 -6.103 3.929 1.00 96.19 83 VAL A N 1
ATOM 655 C CA . VAL A 1 83 ? -3.741 -4.908 4.390 1.00 96.19 83 VAL A CA 1
ATOM 656 C C . VAL A 1 83 ? -4.937 -4.580 3.510 1.00 96.19 83 VAL A C 1
ATOM 658 O O . VAL A 1 83 ? -5.977 -4.236 4.056 1.00 96.19 83 VAL A O 1
ATOM 661 N N . TYR A 1 84 ? -4.802 -4.642 2.187 1.00 95.25 84 TYR A N 1
ATOM 662 C CA . TYR A 1 84 ? -5.763 -4.068 1.246 1.00 95.25 84 TYR A CA 1
ATOM 663 C C . TYR A 1 84 ? -7.012 -4.924 1.038 1.00 95.25 84 TYR A C 1
ATOM 665 O O . TYR A 1 84 ? -8.127 -4.408 1.119 1.00 95.25 84 TYR A O 1
ATOM 673 N N . GLN A 1 85 ? -6.834 -6.223 0.782 1.00 94.88 85 GLN A N 1
ATOM 674 C CA . GLN A 1 85 ? -7.928 -7.126 0.418 1.00 94.88 85 GLN A CA 1
ATOM 675 C C . GLN A 1 85 ? -8.998 -7.257 1.519 1.00 94.88 85 GLN A C 1
ATOM 677 O O . GLN A 1 85 ? -10.176 -7.292 1.172 1.00 94.88 85 GLN A O 1
ATOM 682 N N . PRO A 1 86 ? -8.670 -7.284 2.828 1.00 95.00 86 PRO A N 1
ATOM 683 C CA . PRO A 1 86 ? -9.695 -7.411 3.865 1.00 95.00 86 PRO A CA 1
ATOM 684 C C . PRO A 1 86 ? -10.530 -6.148 4.118 1.00 95.00 86 PRO A C 1
ATOM 686 O O . PRO A 1 86 ? -11.579 -6.253 4.752 1.00 95.00 86 PRO A O 1
ATOM 689 N N . LEU A 1 87 ? -10.108 -4.960 3.659 1.00 93.69 87 LEU A N 1
ATOM 690 C CA . LEU A 1 87 ? -10.760 -3.686 4.015 1.00 93.69 87 LEU A CA 1
ATOM 691 C C . LEU A 1 87 ? -12.271 -3.633 3.714 1.00 93.69 87 LEU A C 1
ATOM 693 O O . LEU A 1 87 ? -13.000 -3.128 4.570 1.00 93.69 87 LEU A O 1
ATOM 697 N N . PRO A 1 88 ? -12.783 -4.172 2.586 1.00 91.94 88 PRO A N 1
ATOM 698 C CA . PRO A 1 88 ? -14.223 -4.243 2.318 1.00 91.94 88 PRO A CA 1
ATOM 699 C C . PRO A 1 88 ? -15.020 -5.070 3.332 1.00 91.94 88 PRO A C 1
ATOM 701 O O . PRO A 1 88 ? -16.217 -4.852 3.483 1.00 91.94 88 PRO A O 1
ATOM 704 N N . SER A 1 89 ? -14.366 -5.995 4.041 1.00 92.25 89 SER A N 1
ATOM 705 C CA . SER A 1 89 ? -14.986 -6.834 5.077 1.00 92.25 89 SER A CA 1
ATOM 706 C C . SER A 1 89 ? -14.897 -6.220 6.483 1.00 92.25 89 SER A C 1
ATOM 708 O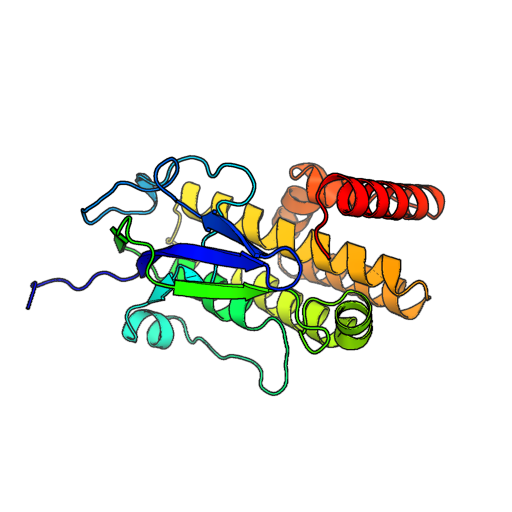 O . SER A 1 89 ? -15.465 -6.758 7.430 1.00 92.25 89 SER A O 1
ATOM 710 N N . VAL A 1 90 ? -14.201 -5.089 6.644 1.00 93.62 90 VAL A N 1
ATOM 711 C CA . VAL A 1 90 ? -14.070 -4.381 7.926 1.00 93.62 90 VAL A CA 1
ATOM 712 C C . VAL A 1 90 ? -15.272 -3.467 8.136 1.00 93.62 90 VAL A C 1
ATOM 714 O O . VAL A 1 90 ? -15.405 -2.445 7.461 1.00 93.62 90 VAL A O 1
ATOM 717 N N . GLN A 1 91 ? -16.106 -3.776 9.126 1.00 93.12 91 GLN A N 1
ATOM 718 C CA . GLN A 1 91 ? -17.247 -2.936 9.501 1.00 93.12 91 GLN A CA 1
ATOM 719 C C . GLN A 1 91 ? -16.912 -2.032 10.692 1.00 93.12 91 GLN A C 1
ATOM 721 O O . GLN A 1 91 ? -17.346 -0.879 10.750 1.00 93.12 91 GLN A O 1
ATOM 726 N N . THR A 1 92 ? -16.100 -2.540 11.618 1.00 96.12 92 THR A N 1
ATOM 727 C CA . THR A 1 92 ? -15.723 -1.872 12.864 1.00 96.12 92 THR A CA 1
ATOM 728 C C . THR A 1 92 ? -14.214 -1.707 12.993 1.00 96.12 92 THR A C 1
ATOM 730 O O . THR A 1 92 ? -13.429 -2.633 12.789 1.00 96.12 92 THR A O 1
ATOM 733 N N . LEU A 1 93 ? -13.804 -0.506 13.383 1.00 96.94 93 LEU A N 1
ATOM 734 C CA . LEU A 1 93 ? -12.415 -0.138 13.599 1.00 96.94 93 LEU A CA 1
ATOM 735 C C . LEU A 1 93 ? -12.219 0.358 15.030 1.00 96.94 93 LEU A C 1
ATOM 737 O O . LEU A 1 93 ? -13.123 0.937 15.633 1.00 96.94 93 LEU A O 1
ATOM 741 N N . PHE A 1 94 ? -11.013 0.175 15.558 1.00 97.69 94 PHE A N 1
ATOM 742 C CA . PHE A 1 94 ? -10.576 0.776 16.815 1.00 97.69 94 PHE A CA 1
ATOM 743 C C . PHE A 1 94 ? -9.147 1.275 16.657 1.00 97.69 94 PHE A C 1
ATOM 745 O O . PHE A 1 94 ? -8.259 0.513 16.284 1.00 97.69 94 PHE A O 1
ATOM 752 N N . TYR A 1 95 ? -8.902 2.545 16.966 1.00 97.69 95 TYR A N 1
ATOM 753 C CA . TYR A 1 95 ? -7.559 3.107 16.933 1.00 97.69 95 TYR A CA 1
ATOM 754 C C . TYR A 1 95 ? -7.019 3.264 18.352 1.00 97.69 95 TYR A C 1
ATOM 756 O O . TYR A 1 95 ? -7.540 4.039 19.162 1.00 97.69 95 TYR A O 1
ATOM 764 N N . 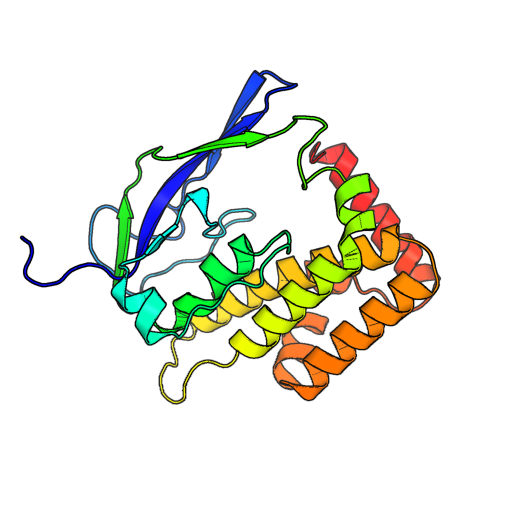LEU A 1 96 ? -5.948 2.519 18.622 1.00 9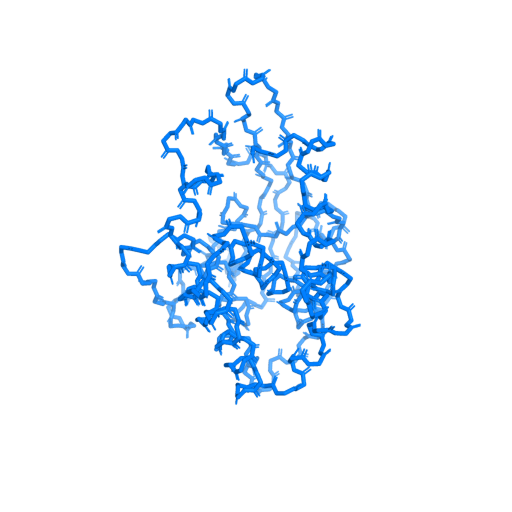6.81 96 LEU A N 1
ATOM 765 C CA . LEU A 1 96 ? -5.180 2.546 19.856 1.00 96.81 96 LEU A CA 1
ATOM 766 C C . LEU A 1 96 ? -3.915 3.397 19.634 1.00 96.81 96 LEU A C 1
ATOM 768 O O . LEU A 1 96 ? -2.988 2.950 18.959 1.00 96.81 96 LEU A O 1
ATOM 772 N N . PRO A 1 97 ? -3.811 4.613 20.198 1.00 96.00 97 PRO A N 1
ATOM 773 C CA . PRO A 1 97 ? -2.694 5.525 19.942 1.00 96.00 97 PRO A CA 1
ATOM 774 C C . PRO A 1 97 ? -1.410 5.150 20.715 1.00 96.00 97 PRO A C 1
ATOM 776 O O . PRO A 1 97 ? -0.741 6.026 21.268 1.00 96.00 97 PRO A O 1
ATOM 779 N N . VAL A 1 98 ? -1.057 3.862 20.729 1.00 96.88 98 VAL A N 1
ATOM 780 C CA . VAL A 1 98 ? 0.135 3.269 21.352 1.00 96.88 98 VAL A CA 1
ATOM 781 C C . VAL A 1 98 ? 1.141 2.884 20.270 1.00 96.88 98 VAL A C 1
ATOM 783 O O . VAL A 1 98 ? 0.758 2.412 19.203 1.00 96.88 98 VAL A O 1
ATOM 786 N N . ASN A 1 99 ? 2.431 3.088 20.546 1.00 97.25 99 ASN A N 1
ATOM 787 C CA . ASN A 1 99 ? 3.537 2.693 19.670 1.00 97.25 99 ASN A CA 1
ATOM 788 C C . ASN A 1 99 ? 3.802 1.187 19.808 1.00 97.25 99 ASN A C 1
ATOM 790 O O . ASN A 1 99 ? 4.739 0.792 20.498 1.00 97.25 99 ASN A O 1
ATOM 794 N N . LEU A 1 100 ? 2.949 0.368 19.194 1.00 95.94 100 LEU A N 1
ATOM 795 C CA . LEU A 1 100 ? 2.939 -1.078 19.410 1.00 95.94 100 LEU A CA 1
ATOM 796 C C . LEU A 1 100 ? 4.037 -1.802 18.620 1.00 95.94 100 LEU A C 1
ATOM 798 O O . LEU A 1 100 ? 4.653 -2.728 19.137 1.00 95.94 100 LEU A O 1
ATOM 802 N N . TYR A 1 101 ? 4.297 -1.368 17.384 1.00 95.62 101 TYR A N 1
ATOM 803 C CA . TYR A 1 101 ? 5.238 -2.034 16.482 1.00 95.62 101 TYR A CA 1
ATOM 804 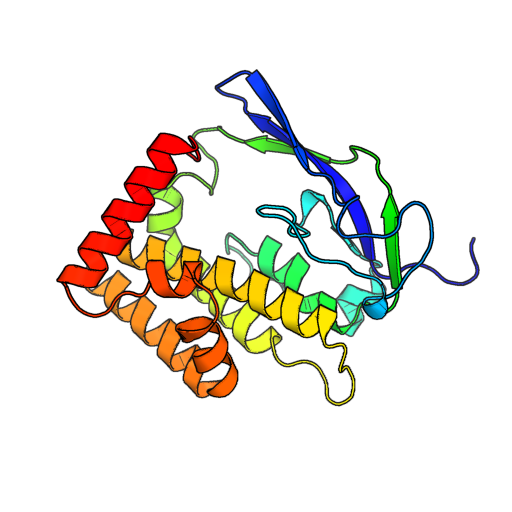C C . TYR A 1 101 ? 6.492 -1.188 16.215 1.00 95.62 101 TYR A C 1
ATOM 806 O O . TYR A 1 101 ? 6.427 0.039 16.071 1.00 95.62 101 TYR A O 1
ATOM 814 N N . ARG A 1 102 ? 7.647 -1.857 16.125 1.00 94.62 102 ARG A N 1
ATOM 815 C CA . ARG A 1 102 ? 8.962 -1.279 15.802 1.00 94.62 102 ARG A CA 1
ATOM 816 C C . ARG A 1 102 ? 9.413 -1.834 14.450 1.00 94.62 102 ARG A C 1
ATOM 818 O O . ARG A 1 102 ? 9.729 -3.016 14.345 1.00 94.62 102 ARG A O 1
ATOM 825 N N . TYR A 1 103 ? 9.416 -1.001 13.415 1.00 91.31 103 TYR A N 1
ATOM 826 C CA . TYR A 1 103 ? 9.799 -1.396 12.063 1.00 91.31 103 TYR A CA 1
ATOM 827 C C . TYR A 1 103 ? 11.201 -0.886 11.726 1.00 91.31 103 TYR A C 1
ATOM 829 O O . TYR A 1 103 ? 11.406 0.303 11.488 1.00 91.31 103 TYR A O 1
ATOM 837 N N . PHE A 1 104 ? 12.169 -1.798 11.725 1.00 88.56 104 PHE A N 1
ATOM 838 C CA . PHE A 1 104 ? 13.569 -1.496 11.441 1.00 88.56 104 PHE A CA 1
ATOM 839 C C . PHE A 1 104 ? 13.814 -1.406 9.942 1.00 88.56 104 PHE A C 1
ATOM 841 O O . PHE A 1 104 ? 13.540 -2.356 9.213 1.00 88.56 104 PHE A O 1
ATOM 848 N N . ILE A 1 105 ? 14.366 -0.279 9.495 1.00 82.00 105 ILE A N 1
ATOM 849 C CA . ILE A 1 105 ? 14.664 0.003 8.091 1.00 82.00 105 ILE A CA 1
ATOM 850 C C . ILE A 1 105 ? 16.111 0.462 7.913 1.00 82.00 105 ILE A C 1
ATOM 852 O O . ILE A 1 105 ? 16.662 1.150 8.773 1.00 82.00 105 ILE A O 1
ATOM 856 N N . GLY A 1 106 ? 16.707 0.110 6.772 1.00 71.38 106 GLY A N 1
ATOM 857 C CA . GLY A 1 106 ? 18.075 0.509 6.427 1.00 71.38 106 GLY A CA 1
ATOM 858 C C . GLY A 1 106 ? 19.125 -0.586 6.609 1.00 71.38 106 GLY A C 1
ATOM 859 O O . GLY A 1 106 ? 20.291 -0.270 6.819 1.00 71.38 106 GLY A O 1
ATOM 860 N N . ARG A 1 107 ? 18.742 -1.864 6.528 1.00 69.12 107 ARG A N 1
ATOM 861 C CA . ARG A 1 107 ? 19.717 -2.951 6.351 1.00 69.12 107 ARG A CA 1
ATOM 862 C C . ARG A 1 107 ? 19.878 -3.258 4.860 1.00 69.12 107 ARG A C 1
ATOM 864 O O . ARG A 1 107 ? 18.899 -3.192 4.116 1.00 69.12 107 ARG A O 1
ATOM 871 N N . GLU A 1 108 ? 21.102 -3.548 4.421 1.00 61.06 108 GLU A N 1
ATOM 872 C CA . GLU A 1 108 ? 21.431 -3.739 2.997 1.00 61.06 108 GLU A CA 1
ATOM 873 C C . GLU A 1 108 ? 20.694 -4.926 2.354 1.00 61.06 108 GLU A C 1
ATOM 875 O O . GLU A 1 108 ? 20.420 -4.902 1.155 1.00 61.06 108 GLU A O 1
ATOM 880 N N . ASP A 1 109 ? 20.324 -5.920 3.161 1.00 63.72 109 ASP A N 1
ATOM 881 C CA . ASP A 1 109 ? 19.603 -7.141 2.798 1.00 63.72 109 ASP A CA 1
ATOM 882 C C . ASP A 1 109 ? 18.075 -6.962 2.698 1.00 63.72 109 ASP A C 1
ATOM 884 O O . ASP A 1 109 ? 17.358 -7.903 2.351 1.00 63.72 109 ASP A O 1
ATOM 888 N N . GLN A 1 110 ? 17.542 -5.766 2.975 1.00 63.38 110 GLN A N 1
ATOM 889 C CA . GLN A 1 110 ? 16.101 -5.535 2.913 1.00 63.38 110 GLN A CA 1
ATOM 890 C C . GLN A 1 110 ? 15.567 -5.431 1.483 1.00 63.38 110 GLN A C 1
ATOM 892 O O . GLN A 1 110 ? 16.138 -4.797 0.595 1.00 63.38 110 GLN A O 1
ATOM 897 N N . SER A 1 111 ? 14.352 -5.948 1.313 1.00 57.34 111 SER A N 1
ATOM 898 C CA . SER A 1 111 ? 13.544 -5.877 0.089 1.00 57.34 111 SER A CA 1
ATOM 899 C C . SER A 1 111 ? 13.242 -4.476 -0.431 1.00 57.34 111 SER A C 1
ATOM 901 O O . SER A 1 111 ? 12.766 -4.327 -1.558 1.00 57.34 111 SER A O 1
ATOM 903 N N . VAL A 1 112 ? 13.458 -3.461 0.406 1.00 58.91 112 VAL A N 1
ATOM 904 C CA . VAL A 1 112 ? 13.186 -2.055 0.106 1.00 58.91 112 VAL A CA 1
ATOM 905 C C . VAL A 1 112 ? 14.384 -1.331 -0.514 1.00 58.91 112 VAL A C 1
ATOM 907 O O . VAL A 1 112 ? 14.307 -0.135 -0.760 1.00 58.91 112 VAL A O 1
ATOM 910 N N . ASN A 1 113 ? 15.487 -2.038 -0.774 1.00 72.00 113 ASN A N 1
ATOM 911 C CA . ASN A 1 113 ? 16.615 -1.523 -1.548 1.00 72.00 113 ASN A CA 1
ATOM 912 C C . ASN A 1 113 ? 16.232 -1.412 -3.034 1.00 72.00 113 ASN A C 1
ATOM 914 O O . ASN A 1 113 ? 15.764 -2.392 -3.612 1.00 72.00 113 ASN A O 1
ATOM 918 N N . GLU A 1 114 ? 16.476 -0.261 -3.667 1.00 76.44 114 GLU A N 1
ATOM 919 C CA . GLU A 1 114 ? 16.106 0.012 -5.066 1.00 76.44 114 GLU A CA 1
ATOM 920 C C . GLU A 1 114 ? 16.569 -1.088 -6.039 1.00 76.44 114 GLU A C 1
ATOM 922 O O . GLU A 1 114 ? 15.793 -1.539 -6.882 1.00 76.44 114 GLU A O 1
ATOM 927 N N . LYS A 1 115 ? 17.800 -1.600 -5.896 1.00 78.25 115 LYS A N 1
ATOM 928 C CA . LYS A 1 115 ? 18.301 -2.684 -6.764 1.00 78.25 115 LYS A CA 1
ATOM 929 C C . LYS A 1 115 ? 17.491 -3.968 -6.595 1.00 78.25 115 LYS A C 1
ATOM 931 O O . LYS A 1 115 ? 17.182 -4.639 -7.580 1.00 78.25 115 LYS A O 1
ATOM 936 N N . VAL A 1 116 ? 17.136 -4.298 -5.352 1.00 79.25 116 VAL A N 1
ATOM 937 C CA . VAL A 1 116 ? 16.300 -5.461 -5.040 1.00 79.25 116 VAL A CA 1
ATOM 938 C C . VAL A 1 116 ? 14.893 -5.243 -5.593 1.00 79.25 116 VAL A C 1
ATOM 940 O O . VAL A 1 116 ? 14.397 -6.115 -6.301 1.00 79.25 116 VAL A O 1
ATOM 943 N N . GLN A 1 117 ? 14.295 -4.069 -5.380 1.00 81.69 117 GLN A N 1
ATOM 944 C CA . GLN A 1 117 ? 12.970 -3.714 -5.901 1.00 81.69 117 GLN A CA 1
ATOM 945 C C . GLN A 1 117 ? 12.892 -3.832 -7.426 1.00 81.69 117 GLN A C 1
ATOM 947 O O . GLN A 1 117 ? 11.968 -4.452 -7.949 1.00 81.69 117 GLN A O 1
ATOM 952 N N . ILE A 1 118 ? 13.898 -3.321 -8.144 1.00 85.31 118 ILE A N 1
ATOM 953 C CA . ILE A 1 118 ? 13.987 -3.448 -9.604 1.00 85.31 118 ILE A CA 1
ATOM 954 C C . ILE A 1 118 ? 14.104 -4.924 -10.012 1.00 85.31 118 ILE A C 1
ATOM 956 O O . ILE A 1 118 ? 13.393 -5.375 -10.910 1.00 85.31 118 ILE A O 1
ATOM 960 N N . SER A 1 119 ? 14.946 -5.710 -9.329 1.00 87.06 119 SER A N 1
ATOM 961 C CA . SER A 1 119 ? 15.101 -7.143 -9.630 1.00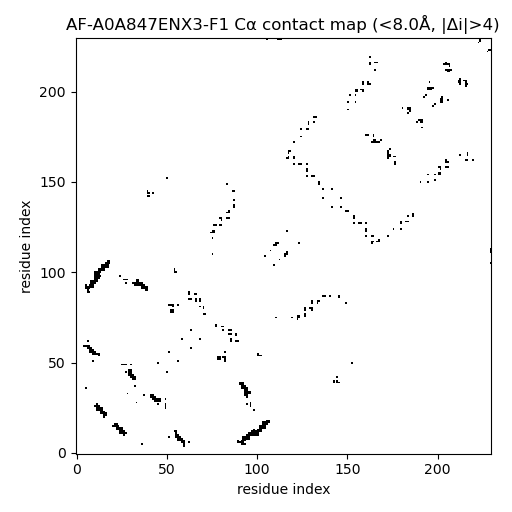 87.06 119 SER A CA 1
ATOM 962 C C . SER A 1 119 ? 13.842 -7.982 -9.366 1.00 87.06 119 SER A C 1
ATOM 964 O O . SER A 1 119 ? 13.726 -9.078 -9.911 1.00 87.06 119 SER A O 1
ATOM 966 N N . ARG A 1 120 ? 12.905 -7.473 -8.553 1.00 90.88 120 ARG A N 1
ATOM 967 C CA . ARG A 1 120 ? 11.637 -8.120 -8.170 1.00 90.88 120 ARG A CA 1
ATOM 968 C C . ARG A 1 120 ? 10.414 -7.462 -8.816 1.00 90.88 120 ARG A C 1
ATOM 970 O O . ARG A 1 120 ? 9.298 -7.579 -8.307 1.00 90.88 120 ARG A O 1
ATOM 977 N N . LEU A 1 121 ? 10.606 -6.765 -9.939 1.00 94.44 121 LEU A N 1
ATOM 978 C CA . LEU A 1 121 ? 9.534 -6.079 -10.665 1.00 94.44 121 LEU A CA 1
ATOM 979 C C . LEU A 1 121 ? 8.363 -7.011 -11.030 1.00 94.44 121 LEU A C 1
ATOM 981 O O . LEU A 1 121 ? 7.211 -6.594 -11.012 1.00 94.44 121 LEU A O 1
ATOM 985 N N . ASP A 1 122 ? 8.642 -8.273 -11.344 1.00 95.94 122 ASP A N 1
ATOM 986 C CA . ASP A 1 122 ? 7.642 -9.313 -11.604 1.00 95.94 122 ASP A CA 1
ATOM 987 C C . ASP A 1 122 ? 6.718 -9.548 -10.405 1.00 95.94 122 ASP A C 1
ATOM 989 O O . ASP A 1 122 ? 5.497 -9.591 -10.558 1.00 95.94 122 ASP A O 1
ATOM 993 N N . GLN A 1 123 ? 7.289 -9.615 -9.205 1.00 96.06 123 GLN A N 1
ATOM 994 C CA . GLN A 1 123 ? 6.539 -9.802 -7.968 1.00 96.06 123 GLN A CA 1
ATOM 995 C C . GLN A 1 123 ? 5.716 -8.562 -7.622 1.00 96.06 123 GLN A C 1
ATOM 997 O O . GLN A 1 123 ? 4.544 -8.691 -7.273 1.00 96.06 123 GLN A O 1
ATOM 1002 N N . GLN A 1 124 ? 6.287 -7.367 -7.808 1.00 96.06 124 GLN A N 1
ATOM 1003 C CA . GLN A 1 124 ? 5.550 -6.110 -7.673 1.00 96.06 124 GLN A CA 1
ATOM 1004 C C . GLN A 1 124 ? 4.334 -6.081 -8.613 1.00 96.06 124 GLN A C 1
ATOM 1006 O O . GLN A 1 124 ? 3.229 -5.774 -8.174 1.00 96.06 124 GLN A O 1
ATOM 1011 N N . MET A 1 125 ? 4.508 -6.430 -9.893 1.00 97.25 125 MET A N 1
ATOM 1012 C CA . MET A 1 125 ? 3.403 -6.446 -10.859 1.00 97.25 125 MET A CA 1
ATOM 1013 C C . MET A 1 125 ? 2.346 -7.500 -10.513 1.00 97.25 125 MET A C 1
ATOM 1015 O O . MET A 1 125 ? 1.154 -7.224 -10.641 1.00 97.25 125 MET A O 1
ATOM 1019 N N . ARG A 1 126 ? 2.757 -8.677 -10.017 1.00 97.38 126 ARG A N 1
ATOM 1020 C CA . ARG A 1 126 ? 1.839 -9.716 -9.522 1.00 97.38 126 ARG A CA 1
ATOM 1021 C C . ARG A 1 126 ? 0.997 -9.211 -8.349 1.00 97.38 126 ARG A C 1
ATOM 1023 O O . ARG A 1 126 ? -0.218 -9.385 -8.365 1.00 97.38 126 ARG A O 1
ATOM 1030 N N . VAL A 1 127 ? 1.622 -8.570 -7.362 1.00 97.25 127 VAL A N 1
ATOM 1031 C CA . VAL A 1 127 ? 0.922 -7.987 -6.206 1.00 97.25 127 VAL A CA 1
ATOM 1032 C C . VAL A 1 127 ? -0.047 -6.894 -6.648 1.00 97.25 127 VAL A C 1
ATOM 1034 O O . VAL A 1 127 ? -1.211 -6.920 -6.256 1.00 97.25 127 VAL A O 1
ATOM 1037 N N . THR A 1 128 ? 0.392 -5.977 -7.514 1.00 97.44 128 THR A N 1
ATOM 1038 C CA . THR A 1 128 ? -0.470 -4.913 -8.045 1.00 97.44 128 THR A CA 1
ATOM 1039 C C . THR A 1 128 ? -1.683 -5.482 -8.769 1.00 97.44 128 THR A C 1
ATOM 1041 O O . THR A 1 128 ? -2.790 -5.000 -8.551 1.00 97.44 128 THR A O 1
ATOM 1044 N N . ARG A 1 129 ? -1.504 -6.537 -9.572 1.00 96.81 129 ARG A N 1
ATOM 1045 C CA . ARG A 1 129 ? -2.605 -7.232 -10.248 1.00 96.81 129 ARG A CA 1
ATOM 1046 C C . ARG A 1 129 ? -3.645 -7.760 -9.254 1.00 96.81 129 ARG A C 1
ATOM 1048 O O . ARG A 1 129 ? -4.821 -7.449 -9.392 1.00 96.81 129 ARG A O 1
ATOM 1055 N N . ILE A 1 130 ? -3.204 -8.477 -8.218 1.00 96.00 130 ILE A N 1
ATOM 1056 C CA . ILE A 1 130 ? -4.097 -9.013 -7.175 1.00 96.00 130 ILE A CA 1
ATOM 1057 C C . ILE A 1 130 ? -4.859 -7.878 -6.473 1.00 96.00 130 ILE A C 1
ATOM 1059 O O . ILE A 1 130 ? -6.062 -7.976 -6.251 1.00 96.00 130 ILE A O 1
ATOM 1063 N N . MET A 1 131 ? -4.187 -6.764 -6.166 1.00 95.75 131 MET A N 1
ATOM 1064 C CA . MET A 1 131 ? -4.836 -5.611 -5.532 1.00 95.75 131 MET A CA 1
ATOM 1065 C C . MET A 1 131 ? -5.864 -4.921 -6.440 1.00 95.75 131 MET A C 1
ATOM 1067 O O . MET A 1 131 ? -6.878 -4.437 -5.943 1.00 95.75 131 MET A O 1
ATOM 1071 N N . VAL A 1 132 ? -5.623 -4.874 -7.754 1.00 95.25 132 VAL A N 1
ATOM 1072 C CA . VAL A 1 132 ? -6.589 -4.359 -8.739 1.00 95.25 132 VAL A CA 1
ATOM 1073 C C . VAL A 1 132 ? -7.829 -5.250 -8.786 1.00 95.25 132 VAL A C 1
ATOM 1075 O O . VAL A 1 132 ? -8.945 -4.739 -8.762 1.00 95.25 132 VAL A O 1
ATOM 1078 N N . GLU A 1 133 ? -7.651 -6.572 -8.792 1.00 92.69 133 GLU A N 1
ATOM 1079 C CA . GLU A 1 133 ? -8.763 -7.530 -8.756 1.00 92.69 133 GLU A CA 1
ATOM 1080 C C . GLU A 1 133 ? -9.568 -7.402 -7.443 1.00 92.69 133 GLU A C 1
ATOM 1082 O O . GLU A 1 133 ? -10.799 -7.385 -7.472 1.00 92.69 133 GLU A O 1
ATOM 1087 N N . ALA A 1 134 ? -8.887 -7.182 -6.312 1.00 90.69 134 ALA A N 1
ATOM 1088 C CA . ALA A 1 134 ? -9.499 -6.960 -4.998 1.00 90.69 134 ALA A CA 1
ATOM 1089 C C . ALA A 1 134 ? -10.135 -5.565 -4.805 1.00 90.69 134 ALA A C 1
ATOM 1091 O O . ALA A 1 134 ? -10.782 -5.325 -3.785 1.00 90.69 134 ALA A O 1
ATOM 1092 N N . HIS A 1 135 ? -9.962 -4.623 -5.742 1.00 85.56 135 HIS A N 1
ATOM 1093 C CA . HIS A 1 135 ? -10.524 -3.271 -5.623 1.00 85.56 135 HIS A CA 1
ATOM 1094 C C . HIS A 1 135 ? -12.058 -3.253 -5.684 1.00 85.56 135 HIS A C 1
ATOM 1096 O O . HIS A 1 135 ? -12.691 -2.350 -5.131 1.00 85.56 135 HIS A O 1
ATOM 1102 N N . LYS A 1 136 ? -12.664 -4.231 -6.369 1.00 76.69 136 LYS A N 1
ATOM 1103 C CA . LYS A 1 136 ? -14.116 -4.301 -6.539 1.00 76.69 136 LYS A CA 1
ATOM 1104 C C . LYS A 1 136 ? -14.780 -4.475 -5.177 1.00 76.69 136 LYS A C 1
ATOM 1106 O O . LYS A 1 136 ? -14.738 -5.546 -4.580 1.00 76.69 136 LYS A O 1
ATOM 1111 N N . LEU A 1 137 ? -15.400 -3.402 -4.691 1.00 68.56 137 LEU A N 1
ATOM 1112 C CA . LEU A 1 137 ? -16.223 -3.464 -3.491 1.00 68.56 137 LEU A CA 1
ATOM 1113 C C . LEU A 1 137 ? -17.393 -4.427 -3.750 1.00 68.56 137 LEU A C 1
ATOM 1115 O O . LEU A 1 137 ? -18.010 -4.328 -4.815 1.00 68.56 137 LEU A O 1
ATOM 1119 N N . PRO A 1 138 ? -17.727 -5.323 -2.806 1.00 59.44 138 PRO A N 1
ATOM 1120 C CA . PRO A 1 138 ? -18.920 -6.153 -2.916 1.00 59.44 138 PRO A CA 1
ATOM 1121 C C . PRO A 1 138 ? -20.166 -5.293 -3.171 1.00 59.44 138 PRO A C 1
ATOM 1123 O O . PRO A 1 138 ? -20.268 -4.172 -2.658 1.00 59.44 138 PRO A O 1
ATOM 1126 N N . GLU A 1 139 ? -21.127 -5.802 -3.946 1.00 48.72 139 GLU A N 1
ATOM 1127 C CA . GLU A 1 139 ? -22.406 -5.114 -4.152 1.00 48.72 139 GLU A CA 1
ATOM 1128 C C . GLU A 1 139 ? -23.046 -4.766 -2.796 1.00 48.72 139 GLU A C 1
ATOM 1130 O O . GLU A 1 139 ? -23.156 -5.605 -1.905 1.00 48.72 139 GLU A O 1
ATOM 1135 N N . GLY A 1 140 ? -23.417 -3.496 -2.601 1.00 48.94 140 GLY A N 1
ATOM 1136 C CA . GLY A 1 140 ? -23.994 -3.014 -1.339 1.00 48.94 140 GLY A CA 1
ATOM 1137 C C . GLY A 1 140 ? -22.993 -2.641 -0.231 1.00 48.94 140 GLY A C 1
ATOM 1138 O O . GLY A 1 140 ? -23.398 -1.992 0.731 1.00 48.94 140 GLY A O 1
ATOM 1139 N N . ALA A 1 141 ? -21.686 -2.906 -0.374 1.00 55.06 141 ALA A N 1
ATOM 1140 C CA . ALA A 1 141 ? -20.643 -2.520 0.598 1.00 55.06 141 ALA A CA 1
ATOM 1141 C C . ALA A 1 141 ? -20.263 -1.017 0.558 1.00 55.06 141 ALA A C 1
ATOM 1143 O O . ALA A 1 141 ? -19.191 -0.610 1.009 1.00 55.06 141 ALA A O 1
ATOM 1144 N N . GLY A 1 142 ? -21.122 -0.178 -0.029 1.00 63.84 142 GLY A N 1
ATOM 1145 C CA . GLY A 1 142 ? -20.812 1.161 -0.526 1.00 63.84 142 GLY A CA 1
ATOM 1146 C C . GLY A 1 142 ? -20.504 2.203 0.549 1.00 63.84 142 GLY A C 1
ATOM 1147 O O . GLY A 1 142 ? -21.312 3.092 0.808 1.00 63.84 142 GLY A O 1
ATOM 1148 N N . ASN A 1 143 ? -19.300 2.170 1.120 1.00 84.12 143 ASN A N 1
ATOM 1149 C CA . ASN A 1 143 ? -18.769 3.280 1.898 1.00 84.12 143 ASN A CA 1
ATOM 1150 C C . ASN A 1 143 ? -17.840 4.145 1.032 1.00 84.12 143 ASN A C 1
ATOM 1152 O O . ASN A 1 143 ? -16.742 3.733 0.664 1.00 84.12 143 ASN A O 1
ATOM 1156 N N . ARG A 1 144 ? -18.258 5.382 0.732 1.00 86.38 144 ARG A N 1
ATOM 1157 C CA . ARG A 1 144 ? -17.487 6.316 -0.114 1.00 86.38 144 ARG A CA 1
ATOM 1158 C C . ARG A 1 144 ? -16.107 6.656 0.460 1.00 86.38 144 ARG A C 1
ATOM 1160 O O . ARG A 1 144 ? -15.189 6.909 -0.315 1.00 86.38 144 ARG A O 1
ATOM 1167 N N . ARG A 1 145 ? -15.959 6.680 1.790 1.00 88.94 145 ARG A N 1
ATOM 1168 C CA . ARG A 1 145 ? -14.676 6.963 2.453 1.00 88.94 145 ARG A CA 1
ATOM 1169 C C . ARG A 1 145 ? -13.728 5.778 2.322 1.00 88.94 145 ARG A C 1
ATOM 1171 O O . ARG A 1 145 ? -12.575 5.983 1.960 1.00 88.94 145 ARG A O 1
ATOM 1178 N N . LEU A 1 146 ? -14.232 4.557 2.516 1.00 90.31 146 LEU A N 1
ATOM 1179 C CA . LEU A 1 146 ? -13.471 3.336 2.248 1.00 90.31 146 LEU A CA 1
ATOM 1180 C C . LEU A 1 146 ? -13.050 3.253 0.775 1.00 90.31 146 LEU A C 1
ATOM 1182 O O . LEU A 1 146 ? -11.874 3.054 0.496 1.00 90.31 146 LEU A O 1
ATOM 1186 N N . ALA A 1 147 ? -13.984 3.466 -0.157 1.00 88.44 147 ALA A N 1
ATOM 1187 C CA . ALA A 1 147 ? -13.699 3.447 -1.591 1.00 88.44 147 ALA A CA 1
ATOM 1188 C C . ALA A 1 147 ? -12.577 4.433 -1.949 1.00 88.44 147 ALA A C 1
ATOM 1190 O O . ALA A 1 147 ? -11.590 4.056 -2.574 1.00 88.44 147 ALA A O 1
ATOM 1191 N N . GLY A 1 148 ? -12.685 5.682 -1.479 1.00 87.69 148 GLY A N 1
ATOM 1192 C CA . GLY A 1 148 ? -11.654 6.697 -1.693 1.00 87.69 148 GLY A CA 1
ATOM 1193 C C . GLY A 1 148 ? -10.305 6.324 -1.072 1.00 87.69 148 GLY A C 1
ATOM 1194 O O . GLY A 1 148 ? -9.271 6.523 -1.704 1.00 87.69 148 GLY A O 1
ATOM 1195 N N . TYR A 1 149 ? -10.301 5.740 0.129 1.00 90.12 149 TYR A N 1
ATOM 1196 C CA . TYR A 1 149 ? -9.082 5.257 0.780 1.00 90.12 149 TYR A CA 1
ATOM 1197 C C . TYR A 1 149 ? -8.419 4.119 -0.018 1.00 90.12 149 TYR A C 1
ATOM 1199 O O . TYR A 1 149 ? -7.213 4.150 -0.270 1.00 90.12 149 TYR A O 1
ATOM 1207 N N . MET A 1 150 ? -9.206 3.143 -0.476 1.00 91.12 150 MET A N 1
ATOM 1208 C CA . MET A 1 150 ? -8.730 2.032 -1.302 1.00 91.12 150 MET A CA 1
ATOM 1209 C C . MET A 1 150 ? -8.214 2.505 -2.668 1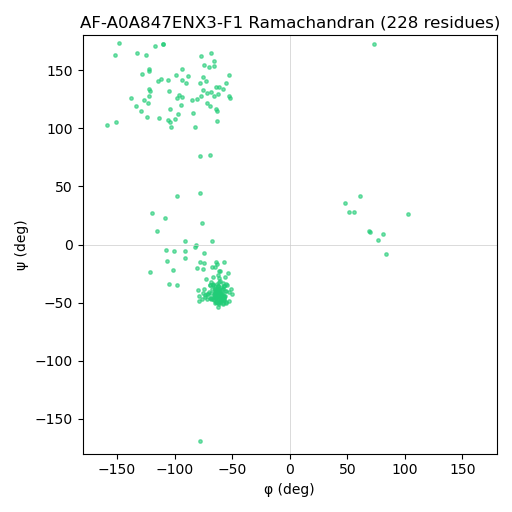.00 91.12 150 MET A C 1
ATOM 1211 O O . MET A 1 150 ? -7.198 1.999 -3.144 1.00 91.12 150 MET A O 1
ATOM 1215 N N . GLU A 1 151 ? -8.849 3.495 -3.298 1.00 89.94 151 GLU A N 1
ATOM 1216 C CA . GLU A 1 151 ? -8.334 4.107 -4.531 1.00 89.94 151 GLU A CA 1
ATOM 1217 C C . GLU A 1 151 ? -6.989 4.809 -4.295 1.00 89.94 151 GLU A C 1
ATOM 1219 O O . GLU A 1 151 ? -6.059 4.648 -5.086 1.00 89.94 151 GLU A O 1
ATOM 1224 N N . GLN A 1 152 ? -6.855 5.559 -3.196 1.00 88.88 152 GLN A N 1
ATOM 1225 C CA . GLN A 1 152 ? -5.610 6.252 -2.854 1.00 88.88 152 GLN A CA 1
ATOM 1226 C C . GLN A 1 152 ? -4.463 5.276 -2.576 1.00 88.88 152 GLN A C 1
ATOM 1228 O O . GLN A 1 152 ? -3.368 5.466 -3.109 1.00 88.88 152 GLN A O 1
ATOM 1233 N N . TYR A 1 153 ? -4.709 4.217 -1.796 1.00 91.75 153 TYR A N 1
ATOM 1234 C CA . TYR A 1 153 ? -3.704 3.184 -1.541 1.00 91.75 153 TYR A CA 1
ATOM 1235 C C . TYR A 1 153 ? -3.311 2.504 -2.861 1.00 91.75 153 TYR A C 1
ATOM 1237 O O . TYR A 1 153 ? -2.129 2.484 -3.213 1.00 91.75 153 TYR A O 1
ATOM 1245 N N . LEU A 1 154 ? -4.275 2.039 -3.661 1.00 93.50 154 LEU A N 1
ATOM 1246 C CA . LEU A 1 154 ? -3.964 1.407 -4.945 1.00 93.50 154 LEU A CA 1
ATOM 1247 C C . LEU A 1 154 ? -3.173 2.343 -5.871 1.00 93.50 154 LEU A C 1
ATOM 1249 O O . LEU A 1 154 ? -2.215 1.912 -6.508 1.00 93.50 154 LEU A O 1
ATOM 1253 N N . GLY A 1 155 ? -3.489 3.640 -5.875 1.00 92.94 155 GLY A N 1
ATOM 1254 C CA . GLY A 1 155 ? -2.721 4.653 -6.594 1.00 92.94 155 GLY A CA 1
ATOM 1255 C C . GLY A 1 155 ? -1.254 4.738 -6.164 1.00 92.94 155 GLY A C 1
ATOM 1256 O O . GLY A 1 155 ? -0.380 4.885 -7.020 1.00 92.94 155 GLY A O 1
ATOM 1257 N N . LEU A 1 156 ? -0.945 4.591 -4.873 1.00 92.12 156 LEU A N 1
ATOM 1258 C CA . LEU A 1 156 ? 0.443 4.535 -4.397 1.00 92.12 156 LEU A CA 1
ATOM 1259 C C . LEU A 1 156 ? 1.171 3.292 -4.921 1.00 92.12 156 LEU A C 1
ATOM 1261 O O . LEU A 1 156 ? 2.309 3.403 -5.378 1.00 92.12 156 LEU A O 1
ATOM 1265 N N . ILE A 1 157 ? 0.504 2.137 -4.930 1.00 94.25 157 ILE A N 1
ATOM 1266 C CA . ILE A 1 157 ? 1.075 0.882 -5.439 1.00 94.25 157 ILE A CA 1
ATOM 1267 C C . ILE A 1 157 ? 1.270 0.921 -6.958 1.00 94.25 157 ILE A C 1
ATOM 1269 O O . ILE A 1 157 ? 2.330 0.533 -7.455 1.00 94.25 157 ILE A O 1
ATOM 1273 N N . VAL A 1 158 ? 0.311 1.463 -7.710 1.00 95.19 158 VAL A N 1
ATOM 1274 C CA . VAL A 1 158 ? 0.430 1.673 -9.163 1.00 95.19 158 VAL A CA 1
ATOM 1275 C C . VAL A 1 158 ? 1.538 2.678 -9.487 1.00 95.19 158 VAL A C 1
ATOM 1277 O O . VAL A 1 158 ? 2.292 2.482 -10.445 1.00 95.19 158 VAL A O 1
ATOM 1280 N N . THR A 1 159 ? 1.691 3.726 -8.672 1.00 93.62 159 THR A N 1
ATOM 1281 C CA . THR A 1 159 ? 2.790 4.696 -8.798 1.00 93.62 159 THR A CA 1
ATOM 1282 C C . THR A 1 159 ? 4.142 4.018 -8.585 1.00 93.62 159 THR A C 1
ATOM 1284 O O . THR A 1 159 ? 5.013 4.131 -9.447 1.00 93.62 159 THR A O 1
ATOM 1287 N N . ALA A 1 160 ? 4.303 3.260 -7.496 1.00 91.69 160 ALA A N 1
ATOM 1288 C CA . ALA A 1 160 ? 5.530 2.514 -7.215 1.00 91.69 160 ALA A CA 1
ATOM 1289 C C . ALA A 1 160 ? 5.857 1.515 -8.338 1.00 91.69 160 ALA A C 1
ATOM 1291 O O . ALA A 1 160 ? 6.967 1.518 -8.864 1.00 91.69 160 ALA A O 1
ATOM 1292 N N . SER A 1 161 ? 4.865 0.746 -8.795 1.00 95.00 161 SER A N 1
ATOM 1293 C CA . SER A 1 161 ? 5.015 -0.218 -9.897 1.00 95.00 161 SER A CA 1
ATOM 1294 C C . SER A 1 161 ? 5.432 0.456 -11.206 1.00 95.00 161 SER A C 1
ATOM 1296 O O . SER A 1 161 ? 6.326 -0.025 -11.902 1.00 95.00 161 SER A O 1
ATOM 1298 N N . SER A 1 162 ? 4.833 1.611 -11.521 1.00 94.50 162 SER A N 1
ATOM 1299 C CA . SER A 1 162 ? 5.203 2.417 -12.692 1.00 94.50 162 SER A CA 1
ATOM 1300 C C . SER A 1 162 ? 6.642 2.922 -12.593 1.00 94.50 162 SER A C 1
ATOM 1302 O O . SER A 1 162 ? 7.366 2.897 -13.587 1.00 94.50 162 SER A O 1
ATOM 1304 N N . MET A 1 163 ? 7.064 3.361 -11.404 1.00 91.81 163 MET A N 1
ATOM 1305 C CA . MET A 1 163 ? 8.422 3.844 -11.170 1.00 91.81 163 MET A CA 1
ATOM 1306 C C . MET A 1 163 ? 9.457 2.727 -11.261 1.00 91.81 163 MET A C 1
ATOM 1308 O O . MET A 1 163 ? 10.446 2.899 -11.967 1.00 91.81 163 MET A O 1
ATOM 1312 N N . PHE A 1 164 ? 9.223 1.571 -10.639 1.00 92.00 164 PHE A N 1
ATOM 1313 C CA . PHE A 1 164 ? 10.145 0.435 -10.733 1.00 92.00 164 PHE A CA 1
ATOM 1314 C C . PHE A 1 164 ? 10.283 -0.066 -12.170 1.00 92.00 164 PHE A C 1
ATOM 1316 O O . PHE A 1 164 ? 11.393 -0.332 -12.621 1.00 92.00 164 PHE A O 1
ATOM 1323 N N . ALA A 1 165 ? 9.188 -0.091 -12.933 1.00 94.06 165 ALA A N 1
ATOM 1324 C CA . ALA A 1 165 ? 9.233 -0.413 -14.354 1.00 94.06 165 ALA A CA 1
ATOM 1325 C C . ALA A 1 165 ? 10.049 0.592 -15.185 1.00 94.06 165 ALA A C 1
ATOM 1327 O O . ALA A 1 165 ? 10.691 0.209 -16.159 1.00 94.06 165 ALA A O 1
ATOM 1328 N N . LEU A 1 166 ? 10.029 1.878 -14.819 1.00 92.56 166 LEU A N 1
ATOM 1329 C CA . LEU A 1 166 ? 10.856 2.897 -15.468 1.00 92.56 166 LEU A CA 1
ATOM 1330 C C . LEU A 1 166 ? 12.330 2.809 -15.071 1.00 92.56 166 LEU A C 1
ATOM 1332 O O . LEU A 1 166 ? 13.191 3.049 -15.915 1.00 92.56 166 LEU A O 1
ATOM 1336 N N . LEU A 1 167 ? 12.612 2.501 -13.805 1.00 90.12 167 LEU A N 1
ATOM 1337 C CA . LEU A 1 167 ? 13.971 2.363 -13.285 1.00 90.12 167 LEU A CA 1
ATOM 1338 C C . LEU A 1 167 ? 14.657 1.085 -13.779 1.00 90.12 167 LEU A C 1
ATOM 1340 O O . LEU A 1 167 ? 15.869 1.101 -13.962 1.00 90.12 167 LEU A O 1
ATOM 1344 N N . GLU A 1 168 ? 13.894 0.021 -14.052 1.00 92.94 168 GLU A N 1
ATOM 1345 C CA . GLU A 1 168 ? 14.398 -1.182 -14.729 1.00 92.94 168 GLU A CA 1
ATOM 1346 C C . GLU A 1 168 ? 15.003 -0.845 -16.098 1.00 92.94 168 GLU A C 1
ATOM 1348 O O . GLU A 1 168 ? 16.038 -1.391 -16.471 1.00 92.94 168 GLU A O 1
ATOM 1353 N N . GLY A 1 169 ? 14.423 0.134 -16.797 1.00 87.06 169 GLY A N 1
ATOM 1354 C CA . GLY A 1 169 ? 15.084 0.829 -17.899 1.00 87.06 169 GLY A CA 1
ATOM 1355 C C . GLY A 1 169 ? 15.161 0.065 -19.223 1.00 87.06 169 GLY A C 1
ATOM 1356 O O . GLY A 1 169 ? 15.733 0.607 -20.170 1.00 87.06 169 GLY A O 1
ATOM 1357 N N . THR A 1 170 ? 14.577 -1.133 -19.334 1.00 91.81 170 THR A N 1
ATOM 1358 C CA . THR A 1 170 ? 14.528 -1.910 -20.582 1.00 91.81 170 THR A CA 1
ATOM 1359 C C . THR A 1 170 ? 13.112 -1.988 -21.165 1.00 91.81 170 THR A C 1
ATOM 1361 O O . THR A 1 170 ? 12.114 -1.592 -20.553 1.00 91.81 170 THR A O 1
ATOM 1364 N N . GLU A 1 171 ? 12.994 -2.537 -22.378 1.00 93.44 171 GLU A N 1
ATOM 1365 C CA . GLU A 1 171 ? 11.691 -2.821 -22.995 1.00 93.44 171 GLU A CA 1
ATOM 1366 C C . GLU A 1 171 ? 10.842 -3.799 -22.169 1.00 93.44 171 GLU A C 1
ATOM 1368 O O . GLU A 1 171 ? 9.613 -3.777 -22.268 1.00 93.44 171 GLU A O 1
ATOM 1373 N N . LYS A 1 172 ? 11.466 -4.627 -21.316 1.00 94.69 172 LYS A N 1
ATOM 1374 C CA . LYS A 1 172 ? 10.750 -5.499 -20.379 1.00 94.69 172 LYS A CA 1
ATOM 1375 C C . LYS A 1 172 ? 9.942 -4.666 -19.385 1.00 94.69 172 LYS A C 1
ATOM 1377 O O . LYS A 1 172 ? 8.734 -4.875 -19.292 1.00 94.69 172 LYS A O 1
ATOM 1382 N N . GLY A 1 173 ? 10.570 -3.714 -18.689 1.00 94.94 173 GLY A N 1
ATOM 1383 C CA . GLY A 1 173 ? 9.881 -2.843 -17.739 1.00 94.94 173 GLY A CA 1
ATOM 1384 C C . GLY A 1 173 ? 8.770 -2.034 -18.406 1.00 94.94 173 GLY A C 1
ATOM 1385 O O . GLY A 1 173 ? 7.635 -2.009 -17.925 1.00 94.94 173 GLY A O 1
ATOM 1386 N N . LEU A 1 174 ? 9.045 -1.453 -19.581 1.00 94.12 174 LEU A N 1
ATOM 1387 C CA . LEU A 1 174 ? 8.035 -0.707 -20.340 1.00 94.12 174 LEU A CA 1
ATOM 1388 C C . LEU A 1 174 ? 6.842 -1.573 -20.756 1.00 94.12 174 LEU A C 1
ATOM 1390 O O . LEU A 1 174 ? 5.707 -1.097 -20.698 1.00 94.12 174 LEU A O 1
ATOM 1394 N N . ARG A 1 175 ? 7.081 -2.825 -21.161 1.00 96.69 175 ARG A N 1
ATOM 1395 C CA . ARG A 1 175 ? 6.020 -3.778 -21.492 1.00 96.69 175 ARG A CA 1
ATOM 1396 C C . ARG A 1 175 ? 5.184 -4.131 -20.263 1.00 96.69 175 ARG A C 1
ATOM 1398 O O . ARG A 1 175 ? 3.975 -3.952 -20.316 1.00 96.69 175 ARG A O 1
ATOM 1405 N N . MET A 1 176 ? 5.813 -4.513 -19.151 1.00 97.44 176 MET A N 1
ATOM 1406 C CA . MET A 1 176 ? 5.108 -4.854 -17.904 1.00 97.44 176 MET A CA 1
ATOM 1407 C C . MET A 1 176 ? 4.265 -3.684 -17.381 1.00 97.44 176 MET A C 1
ATOM 1409 O O . MET A 1 176 ? 3.152 -3.871 -16.897 1.00 97.44 176 MET A O 1
ATOM 1413 N N . ARG A 1 177 ? 4.759 -2.449 -17.530 1.00 95.88 177 ARG A N 1
ATOM 1414 C CA . ARG A 1 177 ? 3.989 -1.247 -17.195 1.00 95.88 177 ARG A CA 1
ATOM 1415 C C . ARG A 1 177 ? 2.764 -1.064 -18.094 1.00 95.88 177 ARG A C 1
ATOM 1417 O O . ARG A 1 177 ? 1.725 -0.653 -17.586 1.00 95.88 177 ARG A O 1
ATOM 1424 N N . ARG A 1 178 ? 2.869 -1.326 -19.403 1.00 95.88 178 ARG A N 1
ATOM 1425 C CA . ARG A 1 178 ? 1.708 -1.282 -20.312 1.00 95.88 178 ARG A CA 1
ATOM 1426 C C . ARG A 1 178 ? 0.687 -2.354 -19.944 1.00 95.88 178 ARG A C 1
ATOM 1428 O O . ARG A 1 178 ? -0.464 -2.004 -19.722 1.00 95.88 178 ARG A O 1
ATOM 1435 N N . GLU A 1 179 ? 1.136 -3.595 -19.765 1.00 97.75 179 GLU A N 1
ATOM 1436 C CA . GLU A 1 179 ? 0.293 -4.733 -19.371 1.00 97.75 179 GLU A CA 1
ATOM 1437 C C . GLU A 1 179 ? -0.454 -4.462 -18.054 1.00 97.75 179 GLU A C 1
ATOM 1439 O O . GLU A 1 179 ? -1.637 -4.769 -17.937 1.00 97.75 179 GLU A O 1
ATOM 1444 N N . MET A 1 180 ? 0.195 -3.821 -17.074 1.00 97.50 180 MET A N 1
ATOM 1445 C CA . MET A 1 180 ? -0.462 -3.390 -15.835 1.00 97.50 180 MET A CA 1
ATOM 1446 C C . MET A 1 180 ? -1.623 -2.422 -16.109 1.00 97.50 180 MET A C 1
ATOM 1448 O O . MET A 1 180 ? -2.713 -2.605 -15.574 1.00 97.50 180 MET A O 1
ATOM 1452 N N . TRP A 1 181 ? -1.413 -1.393 -16.936 1.00 96.94 181 TRP A N 1
ATOM 1453 C CA . TRP A 1 181 ? -2.461 -0.420 -17.267 1.00 96.94 181 TRP A CA 1
ATOM 1454 C C . TRP A 1 181 ? -3.577 -1.006 -18.134 1.00 96.94 181 TRP A C 1
ATOM 1456 O O . TRP A 1 181 ? -4.734 -0.631 -17.952 1.00 96.94 181 TRP A O 1
ATOM 1466 N N . GLU A 1 182 ? -3.246 -1.922 -19.043 1.00 97.25 182 GLU A N 1
ATOM 1467 C CA . GLU A 1 182 ? -4.212 -2.699 -19.829 1.00 97.25 182 GLU A CA 1
ATOM 1468 C C . GLU A 1 182 ? -5.056 -3.602 -18.924 1.00 97.25 182 GLU A C 1
ATOM 1470 O O . GLU A 1 182 ? -6.273 -3.662 -19.075 1.00 97.25 182 GLU A O 1
ATOM 1475 N N . HIS A 1 183 ? -4.443 -4.242 -17.925 1.00 97.38 183 HIS A N 1
ATOM 1476 C CA . HIS A 1 183 ? -5.165 -5.049 -16.948 1.00 97.38 183 HIS A CA 1
ATOM 1477 C C . HIS A 1 183 ? -6.099 -4.202 -16.072 1.00 97.38 183 HIS A C 1
ATOM 1479 O O . HIS A 1 183 ? -7.250 -4.584 -15.880 1.00 97.38 183 HIS A O 1
ATOM 1485 N N . ILE A 1 184 ? -5.648 -3.036 -15.589 1.00 96.00 184 ILE A N 1
ATOM 1486 C CA . ILE A 1 184 ? -6.513 -2.099 -14.848 1.00 96.00 184 ILE A CA 1
ATOM 1487 C C . ILE A 1 184 ? -7.724 -1.704 -15.704 1.00 96.00 184 ILE A C 1
ATOM 1489 O O . ILE A 1 184 ? -8.845 -1.722 -15.205 1.00 96.00 184 ILE A O 1
ATOM 1493 N N . ASP A 1 185 ? -7.509 -1.398 -16.988 1.00 95.69 185 ASP A N 1
ATOM 1494 C CA . ASP A 1 185 ? -8.586 -1.076 -17.934 1.00 95.69 185 ASP A CA 1
ATOM 1495 C C . ASP A 1 185 ? -9.584 -2.222 -18.096 1.00 95.69 185 ASP A C 1
ATOM 1497 O O . ASP A 1 185 ? -10.791 -2.012 -18.060 1.00 95.69 185 ASP A O 1
ATOM 1501 N N . ALA A 1 186 ? -9.075 -3.445 -18.252 1.00 96.25 186 ALA A N 1
ATOM 1502 C CA . ALA A 1 186 ? -9.897 -4.631 -18.442 1.00 96.25 186 ALA A CA 1
ATOM 1503 C C . ALA A 1 186 ? -10.733 -4.969 -17.197 1.00 96.25 186 ALA A C 1
ATOM 1505 O O . ALA A 1 186 ? -11.858 -5.452 -17.324 1.00 96.25 186 ALA A O 1
ATOM 1506 N N . VAL A 1 187 ? -10.198 -4.726 -15.996 1.00 93.88 187 VAL A N 1
ATOM 1507 C CA . VAL A 1 187 ? -10.905 -4.982 -14.733 1.00 93.88 187 VAL A CA 1
ATOM 1508 C C . VAL A 1 187 ? -11.955 -3.908 -14.452 1.00 93.88 187 VAL A C 1
ATOM 1510 O O . VAL A 1 187 ? -13.079 -4.260 -14.073 1.00 93.88 187 VAL A O 1
ATOM 1513 N N . ASP A 1 188 ? -11.584 -2.631 -14.603 1.00 92.38 188 ASP A N 1
ATOM 1514 C CA . ASP A 1 188 ? -12.445 -1.471 -14.365 1.00 92.38 188 ASP A CA 1
ATOM 1515 C C . ASP A 1 188 ? -11.923 -0.205 -15.106 1.00 92.38 188 ASP A C 1
ATOM 1517 O O . ASP A 1 188 ? -11.014 0.493 -14.630 1.00 92.38 188 ASP A O 1
ATOM 1521 N N . PRO A 1 189 ? -12.540 0.172 -16.246 1.00 92.44 189 PRO A N 1
ATOM 1522 C CA . PRO A 1 189 ? -12.182 1.387 -16.987 1.00 92.44 189 PRO A CA 1
ATOM 1523 C C . PRO A 1 189 ? -12.386 2.687 -16.191 1.00 92.44 189 PRO A C 1
ATOM 1525 O O . PRO A 1 189 ? -11.680 3.681 -16.401 1.00 92.44 189 PRO A O 1
ATOM 1528 N N . ILE A 1 190 ? -13.345 2.710 -15.256 1.00 91.00 190 ILE A N 1
ATOM 1529 C CA . ILE A 1 190 ? -13.596 3.872 -14.396 1.00 91.00 190 ILE A CA 1
ATOM 1530 C C . ILE A 1 190 ? -12.457 4.006 -13.384 1.00 91.00 190 ILE A C 1
ATOM 1532 O O . ILE A 1 190 ? -11.966 5.121 -13.175 1.00 91.00 190 ILE A O 1
ATOM 1536 N N . LEU A 1 191 ? -11.997 2.897 -12.798 1.00 90.69 191 LEU A N 1
ATOM 1537 C CA . LEU A 1 191 ? -10.815 2.876 -11.935 1.00 90.69 191 LEU A CA 1
ATOM 1538 C C . LEU A 1 191 ? -9.587 3.399 -12.683 1.00 90.69 191 LEU A C 1
ATOM 1540 O O . LEU A 1 191 ? -8.907 4.290 -12.170 1.00 90.69 191 LEU A O 1
ATOM 1544 N N . LYS A 1 192 ? -9.334 2.926 -13.912 1.00 92.56 192 LYS A N 1
ATOM 1545 C CA . LYS A 1 192 ? -8.234 3.435 -14.750 1.00 92.56 192 LYS A CA 1
ATOM 1546 C C . LYS A 1 192 ? -8.291 4.952 -14.886 1.00 92.56 192 LYS A C 1
ATOM 1548 O O . LYS A 1 192 ? -7.282 5.622 -14.665 1.00 92.56 192 LYS A O 1
ATOM 1553 N N . ALA A 1 193 ? -9.461 5.503 -15.215 1.00 89.94 193 ALA A N 1
ATOM 1554 C CA . ALA A 1 193 ? -9.638 6.944 -15.358 1.00 89.94 193 ALA A CA 1
ATOM 1555 C C . ALA A 1 193 ? -9.413 7.691 -14.030 1.00 89.94 193 ALA A C 1
ATOM 1557 O O . ALA A 1 193 ? -8.765 8.739 -14.016 1.00 89.94 193 ALA A O 1
ATOM 1558 N N . ARG A 1 194 ? -9.900 7.161 -12.899 1.00 88.94 194 ARG A N 1
ATOM 1559 C CA . ARG A 1 194 ? -9.688 7.769 -11.572 1.00 88.94 194 ARG A CA 1
ATOM 1560 C C . ARG A 1 194 ? -8.213 7.770 -11.185 1.00 88.94 194 ARG A C 1
ATOM 1562 O O . ARG A 1 194 ? -7.689 8.829 -10.841 1.00 88.94 194 ARG A O 1
ATOM 1569 N N . LEU A 1 195 ? -7.535 6.630 -11.307 1.00 88.94 195 LEU A N 1
ATOM 1570 C CA . LEU A 1 195 ? -6.106 6.515 -11.022 1.00 88.94 195 LEU A CA 1
ATOM 1571 C C . LEU A 1 195 ? -5.289 7.424 -11.946 1.00 88.94 195 LEU A C 1
ATOM 1573 O O . LEU A 1 195 ? -4.468 8.206 -11.475 1.00 88.94 195 LEU A O 1
ATOM 1577 N N . GLY A 1 196 ? -5.542 7.351 -13.252 1.00 85.62 196 GLY A N 1
ATOM 1578 C CA . GLY A 1 196 ? -4.752 8.024 -14.276 1.00 85.62 196 GLY A CA 1
ATOM 1579 C C . GLY A 1 196 ? -4.976 9.530 -14.389 1.00 85.62 196 GLY A C 1
ATOM 1580 O O . GLY A 1 196 ? -4.102 10.196 -14.924 1.00 85.62 196 GLY A O 1
ATOM 1581 N N . LEU A 1 197 ? -6.101 10.078 -13.909 1.00 83.75 197 LEU A N 1
ATOM 1582 C CA . LEU A 1 197 ? -6.439 11.501 -14.088 1.00 83.75 197 LEU A CA 1
ATOM 1583 C C . LEU A 1 197 ? -6.648 12.271 -12.782 1.00 83.75 197 LEU A C 1
ATOM 1585 O O . LEU A 1 197 ? -6.542 13.495 -12.783 1.00 83.75 197 LEU A O 1
ATOM 1589 N N . ARG A 1 198 ? -6.984 11.596 -11.675 1.00 81.44 198 ARG A N 1
ATOM 1590 C CA . ARG A 1 198 ? -7.363 12.274 -10.420 1.00 81.44 198 ARG A CA 1
ATOM 1591 C C . ARG A 1 198 ? -6.302 12.197 -9.335 1.00 81.44 198 ARG A C 1
ATOM 1593 O O . ARG A 1 198 ? -6.399 12.939 -8.363 1.00 81.44 198 ARG A O 1
ATOM 1600 N N . LEU A 1 199 ? -5.305 11.325 -9.483 1.00 82.94 199 LEU A N 1
ATOM 1601 C CA . LEU A 1 199 ? -4.239 11.150 -8.500 1.00 82.94 199 LEU A CA 1
ATOM 1602 C C . LEU A 1 199 ? -2.933 11.778 -9.015 1.00 82.94 199 LEU A C 1
ATOM 1604 O O . LEU A 1 199 ? -2.289 11.206 -9.898 1.00 82.94 199 LEU A O 1
ATOM 1608 N N . PRO A 1 200 ? -2.493 12.926 -8.457 1.00 83.69 200 PRO A N 1
ATOM 1609 C CA . PRO A 1 200 ? -1.317 13.649 -8.950 1.00 83.69 200 PRO A CA 1
ATOM 1610 C C . PRO A 1 200 ? -0.031 12.815 -8.959 1.00 83.69 200 PRO A C 1
ATOM 1612 O O . PRO A 1 200 ? 0.779 12.937 -9.874 1.00 83.69 200 PRO A O 1
ATOM 1615 N N . LEU A 1 201 ? 0.145 11.937 -7.965 1.00 83.62 201 LEU A N 1
ATOM 1616 C CA . LEU A 1 201 ? 1.304 11.040 -7.895 1.00 83.62 201 LEU A CA 1
ATOM 1617 C C . LEU A 1 201 ? 1.320 10.033 -9.051 1.00 83.62 201 LEU A C 1
ATOM 1619 O O . LEU A 1 201 ? 2.361 9.833 -9.677 1.00 83.62 201 LEU A O 1
ATOM 1623 N N . VAL A 1 202 ? 0.160 9.460 -9.378 1.00 85.44 202 VAL A N 1
ATOM 1624 C CA . VAL A 1 202 ? 0.023 8.507 -10.484 1.00 85.44 202 VAL A CA 1
ATOM 1625 C C . VAL A 1 202 ? 0.284 9.208 -11.812 1.00 85.44 202 VAL A C 1
ATOM 1627 O O . VAL A 1 202 ? 1.056 8.694 -12.620 1.00 85.44 202 VAL A O 1
ATOM 1630 N N . LEU A 1 203 ? -0.286 10.402 -12.004 1.00 85.38 203 LEU A N 1
ATOM 1631 C CA . LEU A 1 203 ? -0.043 11.262 -13.166 1.00 85.38 203 LEU A CA 1
ATOM 1632 C C . LEU A 1 203 ? 1.449 11.565 -13.357 1.00 85.38 203 LEU A C 1
ATOM 1634 O O . LEU A 1 203 ? 1.990 11.358 -14.442 1.00 85.38 203 LEU A O 1
ATOM 1638 N N . GLY A 1 204 ? 2.132 12.004 -12.295 1.00 82.69 204 GLY A N 1
ATOM 1639 C CA . GLY A 1 204 ? 3.559 12.333 -12.334 1.00 82.69 204 GLY A CA 1
ATOM 1640 C C . GLY A 1 204 ? 4.447 11.133 -12.674 1.00 82.69 204 GLY A C 1
ATOM 1641 O O . GLY A 1 204 ? 5.422 11.275 -13.415 1.00 82.69 204 GLY A O 1
ATOM 1642 N N . ALA A 1 205 ? 4.086 9.937 -12.203 1.00 83.06 205 ALA A N 1
ATOM 1643 C CA . ALA A 1 205 ? 4.772 8.692 -12.553 1.00 83.06 205 ALA A CA 1
ATOM 1644 C C . ALA A 1 205 ? 4.401 8.159 -13.948 1.00 83.06 205 ALA A C 1
ATOM 1646 O O . ALA A 1 205 ? 5.098 7.291 -14.482 1.00 83.06 205 ALA A O 1
ATOM 1647 N N . ASN A 1 206 ? 3.316 8.669 -14.548 1.00 84.56 206 ASN A N 1
ATOM 1648 C CA . ASN A 1 206 ? 2.761 8.160 -15.797 1.00 84.56 206 ASN A CA 1
ATOM 1649 C C . ASN A 1 206 ? 2.717 9.147 -16.965 1.00 84.56 206 ASN A C 1
ATOM 1651 O O . ASN A 1 206 ? 1.934 8.966 -17.897 1.00 84.56 206 ASN A O 1
ATOM 1655 N N . LEU A 1 207 ? 3.623 10.125 -16.982 1.00 85.50 207 LEU A N 1
ATOM 1656 C CA . LEU A 1 207 ? 3.745 11.056 -18.100 1.00 85.50 207 LEU A CA 1
ATOM 1657 C C . LEU A 1 207 ? 4.014 10.316 -19.432 1.00 85.50 207 LEU A C 1
ATOM 1659 O O . LEU A 1 207 ? 4.872 9.421 -19.481 1.00 85.50 207 LEU A O 1
ATOM 1663 N N . PRO A 1 208 ? 3.297 10.669 -20.515 1.00 83.00 208 PRO A N 1
ATOM 1664 C CA . PRO A 1 208 ? 3.361 9.947 -21.780 1.00 83.00 208 PRO A CA 1
ATOM 1665 C C . PRO A 1 208 ? 4.660 10.214 -22.555 1.00 83.00 208 PRO A C 1
ATOM 1667 O O . PRO A 1 208 ? 5.289 11.269 -22.448 1.00 83.00 208 PRO A O 1
ATOM 1670 N N . GLY A 1 209 ? 5.037 9.248 -23.397 1.00 86.50 209 GLY A N 1
ATOM 1671 C CA . GLY A 1 209 ? 6.165 9.367 -24.325 1.00 86.50 209 GLY A CA 1
ATOM 1672 C C . GLY A 1 209 ? 7.552 9.297 -23.673 1.00 86.50 209 GLY A C 1
ATOM 1673 O O . GLY A 1 209 ? 7.712 9.283 -22.455 1.00 86.50 209 GLY A O 1
ATOM 1674 N N . ALA A 1 210 ? 8.597 9.239 -24.503 1.00 85.69 210 ALA A N 1
ATOM 1675 C CA . ALA A 1 210 ? 9.976 9.087 -24.027 1.00 85.69 210 ALA A CA 1
ATOM 1676 C C . ALA A 1 210 ? 10.449 10.262 -23.151 1.00 85.69 210 ALA A C 1
ATOM 1678 O O . ALA A 1 210 ? 11.177 10.048 -22.182 1.00 85.69 210 ALA A O 1
ATOM 1679 N N . VAL A 1 211 ? 10.011 11.486 -23.466 1.00 88.94 211 VAL A N 1
ATOM 1680 C CA . VAL A 1 211 ? 10.316 12.690 -22.677 1.00 88.94 211 VAL A CA 1
ATOM 1681 C C . VAL A 1 211 ? 9.611 12.643 -21.324 1.00 88.94 211 VAL A C 1
ATOM 1683 O O . VAL A 1 211 ? 10.271 12.822 -20.303 1.00 88.94 211 VAL A O 1
ATOM 1686 N N . GLY A 1 212 ? 8.315 12.310 -21.295 1.00 88.00 212 GLY A N 1
ATOM 1687 C CA . GLY A 1 212 ? 7.557 12.164 -20.051 1.00 88.00 212 GLY A CA 1
ATOM 1688 C C . GLY A 1 212 ? 8.199 11.155 -19.101 1.00 88.00 212 GLY A C 1
ATOM 1689 O O . GLY A 1 212 ? 8.426 11.467 -17.936 1.00 88.00 212 GLY A O 1
ATOM 1690 N N . ARG A 1 213 ? 8.630 9.997 -19.622 1.00 90.06 213 ARG A N 1
ATOM 1691 C CA . ARG A 1 213 ? 9.356 8.985 -18.833 1.00 90.06 213 ARG A CA 1
ATOM 1692 C C . ARG A 1 213 ? 10.639 9.528 -18.194 1.00 90.06 213 ARG A C 1
ATOM 1694 O O . ARG A 1 213 ? 10.887 9.262 -17.020 1.00 90.06 213 ARG A O 1
ATOM 1701 N N . LYS A 1 214 ? 11.442 10.303 -18.935 1.00 87.75 214 LYS A N 1
ATOM 1702 C CA . LYS A 1 214 ? 12.661 10.935 -18.394 1.00 87.75 214 LYS A CA 1
ATOM 1703 C C . LYS A 1 214 ? 12.331 11.930 -17.277 1.00 87.75 214 LYS A C 1
ATOM 1705 O O . LYS A 1 214 ? 13.027 11.945 -16.265 1.00 87.75 214 LYS A O 1
ATOM 1710 N N . VAL A 1 215 ? 11.261 12.713 -17.436 1.00 88.31 215 VAL A N 1
ATOM 1711 C CA . VAL A 1 215 ? 10.782 13.654 -16.410 1.00 88.31 215 VAL A CA 1
ATOM 1712 C C . VAL A 1 215 ? 10.332 12.911 -15.151 1.00 88.31 215 VAL A C 1
ATOM 1714 O O . VAL A 1 215 ? 10.767 13.273 -14.061 1.00 88.31 215 VAL A O 1
ATOM 1717 N N . SER A 1 216 ? 9.547 11.836 -15.279 1.00 87.94 216 SER A N 1
ATOM 1718 C CA . SER A 1 216 ? 9.111 11.018 -14.135 1.00 87.94 216 SER A CA 1
ATOM 1719 C C . SER A 1 216 ? 10.297 10.466 -13.334 1.00 87.94 216 SER A C 1
ATOM 1721 O O . SER A 1 216 ? 10.327 10.585 -12.109 1.00 87.94 216 SER A O 1
ATOM 1723 N N . VAL A 1 217 ? 11.322 9.933 -14.012 1.00 87.62 217 VAL A N 1
ATOM 1724 C CA . VAL A 1 217 ? 12.549 9.443 -13.352 1.00 87.62 217 VAL A CA 1
ATOM 1725 C C . VAL A 1 217 ? 13.323 10.579 -12.675 1.00 87.62 217 VAL A C 1
ATOM 1727 O O . VAL A 1 217 ? 13.826 10.403 -11.565 1.00 87.62 217 VAL A O 1
ATOM 1730 N N . ALA A 1 218 ? 13.411 11.754 -13.301 1.00 85.81 218 ALA A N 1
ATOM 1731 C CA . ALA A 1 218 ? 14.084 12.911 -12.713 1.00 85.81 218 ALA A CA 1
ATOM 1732 C C . ALA A 1 218 ? 13.368 13.425 -11.450 1.00 85.81 218 ALA A C 1
ATOM 1734 O O . ALA A 1 218 ? 14.028 13.709 -10.446 1.00 85.81 218 ALA A O 1
ATOM 1735 N N . LEU A 1 219 ? 12.031 13.489 -11.471 1.00 84.00 219 LEU A N 1
ATOM 1736 C CA . LEU A 1 219 ? 11.212 13.849 -10.310 1.00 84.00 219 LEU A CA 1
ATOM 1737 C C . LEU A 1 219 ? 11.413 12.855 -9.165 1.00 84.00 219 LEU A C 1
ATOM 1739 O O . LEU A 1 219 ? 11.666 13.275 -8.037 1.00 84.00 219 LEU A O 1
ATOM 1743 N N . TYR A 1 220 ? 11.390 11.552 -9.462 1.00 85.88 220 TYR A N 1
ATOM 1744 C CA . TYR A 1 220 ? 11.663 10.506 -8.477 1.00 85.88 220 TYR A CA 1
ATOM 1745 C C . TYR A 1 220 ? 13.050 10.656 -7.841 1.00 85.88 220 TYR A C 1
ATOM 1747 O O . TYR A 1 220 ? 13.151 10.743 -6.621 1.00 85.88 220 TYR A O 1
ATOM 1755 N N . ARG A 1 221 ? 14.116 10.784 -8.645 1.00 84.38 221 ARG A N 1
ATOM 1756 C CA . ARG A 1 221 ? 15.489 10.954 -8.127 1.00 84.38 221 ARG A CA 1
ATOM 1757 C C . ARG A 1 221 ? 15.647 12.231 -7.302 1.00 84.38 221 ARG A C 1
ATOM 1759 O O . ARG A 1 221 ? 16.430 12.269 -6.357 1.00 84.38 221 ARG A O 1
ATOM 1766 N N . THR A 1 222 ? 14.910 13.283 -7.652 1.00 79.62 222 THR A N 1
ATOM 1767 C CA . THR A 1 222 ? 14.886 14.532 -6.880 1.00 79.62 222 THR A CA 1
ATOM 1768 C C . THR A 1 222 ? 14.191 14.329 -5.536 1.00 79.62 222 THR A C 1
ATOM 1770 O O . THR A 1 222 ? 14.741 14.708 -4.503 1.00 79.62 222 THR A O 1
ATOM 1773 N N . ALA A 1 223 ? 13.034 13.664 -5.523 1.00 77.31 223 ALA A N 1
ATOM 1774 C CA . ALA A 1 223 ? 12.320 13.324 -4.297 1.00 77.31 223 ALA A CA 1
ATOM 1775 C C . ALA A 1 223 ? 13.147 12.400 -3.384 1.00 77.31 223 ALA A C 1
ATOM 1777 O O . ALA A 1 223 ? 13.236 12.658 -2.185 1.00 77.31 223 ALA A O 1
ATOM 1778 N N . GLN A 1 224 ? 13.815 11.387 -3.942 1.00 78.12 224 GLN A N 1
ATOM 1779 C CA . GLN A 1 224 ? 14.708 10.485 -3.206 1.00 78.12 224 GLN A CA 1
ATOM 1780 C C . GLN A 1 224 ? 15.829 11.266 -2.503 1.00 78.12 224 GLN A C 1
ATOM 1782 O O . GLN A 1 224 ? 16.041 11.105 -1.303 1.00 78.12 224 GLN A O 1
ATOM 1787 N N . LYS A 1 225 ? 16.482 12.203 -3.208 1.00 73.19 225 LYS A N 1
ATOM 1788 C CA . LYS A 1 225 ? 17.527 13.067 -2.630 1.00 73.19 225 LYS A CA 1
ATOM 1789 C C . LYS A 1 225 ? 17.008 13.997 -1.531 1.00 73.19 225 LYS A C 1
ATOM 1791 O O . LYS A 1 225 ? 17.695 14.185 -0.530 1.00 73.19 225 LYS A O 1
ATOM 1796 N N . LEU A 1 226 ? 15.824 14.584 -1.718 1.00 65.06 226 LEU A N 1
ATOM 1797 C CA . LEU A 1 226 ? 15.233 15.530 -0.765 1.00 65.06 226 LEU A CA 1
ATOM 1798 C C . LEU A 1 226 ? 14.767 14.842 0.519 1.00 65.06 226 LEU A C 1
ATOM 1800 O O . LEU A 1 226 ? 14.988 15.360 1.611 1.00 65.06 226 LEU A O 1
ATOM 1804 N N . TYR A 1 227 ? 14.131 13.679 0.391 1.00 61.31 227 TYR A N 1
ATOM 1805 C CA . TYR A 1 227 ? 13.497 12.999 1.516 1.00 61.31 227 TYR A CA 1
ATOM 1806 C C . TYR A 1 227 ? 14.319 11.847 2.101 1.00 61.31 227 TYR A C 1
ATOM 1808 O O . TYR A 1 227 ? 13.916 11.298 3.125 1.00 61.31 227 TYR A O 1
ATOM 1816 N N . ARG A 1 228 ? 15.461 11.495 1.490 1.00 58.09 228 ARG A N 1
ATOM 1817 C CA . ARG A 1 228 ? 16.346 10.395 1.916 1.00 58.09 228 ARG A CA 1
ATOM 1818 C C . ARG A 1 228 ? 15.587 9.092 2.195 1.00 58.09 228 ARG A C 1
ATOM 1820 O O . ARG A 1 228 ? 15.917 8.359 3.125 1.00 58.09 228 ARG A O 1
ATOM 1827 N N . PHE A 1 229 ? 14.547 8.818 1.412 1.00 56.81 229 PHE A N 1
ATOM 1828 C CA . PHE A 1 229 ? 14.071 7.448 1.275 1.00 56.81 229 PHE A CA 1
ATOM 1829 C C . PHE A 1 229 ? 15.176 6.702 0.516 1.00 56.81 229 PHE A C 1
ATOM 1831 O O . PHE A 1 229 ? 15.714 7.281 -0.425 1.00 56.81 229 PHE A O 1
ATOM 1838 N N . ASN A 1 230 ? 15.587 5.527 1.008 1.00 45.28 230 ASN A N 1
ATOM 1839 C CA . ASN A 1 230 ? 16.740 4.769 0.494 1.00 45.28 230 ASN A CA 1
ATOM 1840 C C . ASN A 1 230 ? 16.832 4.725 -1.039 1.00 45.28 230 ASN A C 1
ATOM 1842 O O . ASN A 1 230 ? 15.781 4.626 -1.712 1.00 45.28 230 ASN A O 1
#